Protein AF-A0A093YFB2-F1 (afdb_monomer_lite)

Structure (mmCIF, N/CA/C/O backbone):
data_AF-A0A093YFB2-F1
#
_entry.id   AF-A0A093YFB2-F1
#
loop_
_atom_site.group_PDB
_atom_site.id
_atom_site.type_symbol
_atom_site.label_atom_id
_atom_site.label_alt_id
_atom_site.label_comp_id
_atom_site.label_asym_id
_atom_site.label_entity_id
_atom_site.label_seq_id
_atom_site.pdbx_PDB_ins_code
_atom_site.Cartn_x
_atom_site.Cartn_y
_atom_site.Cartn_z
_atom_site.occupancy
_atom_site.B_iso_or_equiv
_atom_site.auth_seq_id
_atom_site.auth_comp_id
_atom_site.auth_asym_id
_atom_site.auth_atom_id
_atom_site.pdbx_PDB_model_num
ATOM 1 N N . MET A 1 1 ? 10.295 -3.772 15.910 1.00 78.94 1 MET A N 1
ATOM 2 C CA . MET A 1 1 ? 9.419 -2.637 15.525 1.00 78.94 1 MET A CA 1
ATOM 3 C C . MET A 1 1 ? 8.078 -2.580 16.262 1.00 78.94 1 MET A C 1
ATOM 5 O O . MET A 1 1 ? 7.617 -1.480 16.513 1.00 78.94 1 MET A O 1
ATOM 9 N N . ILE A 1 2 ? 7.457 -3.701 16.649 1.00 90.38 2 ILE A N 1
ATOM 10 C CA . ILE A 1 2 ? 6.128 -3.702 17.303 1.00 90.38 2 ILE A CA 1
ATOM 11 C C . ILE A 1 2 ? 6.111 -2.933 18.637 1.00 90.38 2 ILE A C 1
ATOM 13 O O . ILE A 1 2 ? 5.296 -2.033 18.813 1.00 90.38 2 ILE A O 1
ATOM 17 N N . LYS A 1 3 ? 7.040 -3.246 19.555 1.00 93.88 3 LYS A N 1
ATOM 18 C CA . LYS A 1 3 ? 7.130 -2.617 20.889 1.00 93.88 3 LYS A CA 1
ATOM 19 C C . LYS A 1 3 ? 7.170 -1.074 20.851 1.00 93.88 3 LYS A C 1
ATOM 21 O O . LYS A 1 3 ? 6.322 -0.467 21.498 1.00 93.88 3 LYS A O 1
ATOM 26 N N . PRO A 1 4 ? 8.077 -0.417 20.094 1.00 95.25 4 PRO A N 1
ATOM 27 C CA . PRO A 1 4 ? 8.129 1.047 20.069 1.00 95.25 4 PRO A CA 1
ATOM 28 C C . PRO A 1 4 ? 6.877 1.691 19.453 1.00 95.25 4 PRO A C 1
ATOM 30 O O . PRO A 1 4 ? 6.437 2.731 19.935 1.00 95.25 4 PRO A O 1
ATOM 33 N N . VAL A 1 5 ? 6.253 1.064 18.447 1.00 95.38 5 VAL A N 1
ATOM 34 C CA . VAL A 1 5 ? 4.991 1.563 17.867 1.00 95.38 5 VAL A CA 1
ATOM 35 C C . VAL A 1 5 ? 3.853 1.477 18.886 1.00 95.38 5 VAL A C 1
ATOM 37 O O . VAL A 1 5 ? 3.117 2.446 19.062 1.00 95.38 5 VAL A O 1
ATOM 40 N N . ALA A 1 6 ? 3.738 0.354 19.601 1.00 96.25 6 ALA A N 1
ATOM 41 C CA . ALA A 1 6 ? 2.739 0.185 20.653 1.00 96.25 6 ALA A CA 1
ATOM 42 C C . ALA A 1 6 ? 2.934 1.193 21.795 1.00 96.25 6 ALA A C 1
ATOM 44 O O . ALA A 1 6 ? 1.977 1.840 22.212 1.00 96.25 6 ALA A O 1
ATOM 45 N N . ALA A 1 7 ? 4.176 1.382 22.253 1.00 96.56 7 ALA A N 1
ATOM 46 C CA . ALA A 1 7 ? 4.503 2.361 23.286 1.00 96.56 7 ALA A CA 1
ATOM 47 C C . ALA A 1 7 ? 4.109 3.783 22.862 1.00 96.56 7 ALA A C 1
ATOM 49 O O . ALA A 1 7 ? 3.476 4.502 23.634 1.00 96.56 7 ALA A O 1
ATOM 50 N N . ARG A 1 8 ? 4.403 4.170 21.611 1.00 95.62 8 ARG A N 1
ATOM 51 C CA . ARG A 1 8 ? 4.025 5.488 21.092 1.00 95.62 8 ARG A CA 1
ATOM 52 C C . ARG A 1 8 ? 2.511 5.659 20.988 1.00 95.62 8 ARG A C 1
ATOM 54 O O . ARG A 1 8 ? 2.007 6.697 21.397 1.00 95.62 8 ARG A O 1
ATOM 61 N N . LEU A 1 9 ? 1.782 4.665 20.478 1.00 95.00 9 LEU A N 1
ATOM 62 C CA . LEU A 1 9 ? 0.317 4.723 20.398 1.00 95.00 9 LEU A CA 1
ATOM 63 C C . LEU A 1 9 ? -0.331 4.802 21.783 1.00 95.00 9 LEU A C 1
ATOM 65 O O . LEU A 1 9 ? -1.248 5.594 21.978 1.00 95.00 9 LEU A O 1
ATOM 69 N N . ARG A 1 10 ? 0.174 4.030 22.753 1.00 95.69 10 ARG A N 1
ATOM 70 C CA . ARG A 1 10 ? -0.280 4.091 24.146 1.00 95.69 10 ARG A CA 1
ATOM 71 C C . ARG A 1 10 ? -0.067 5.484 24.734 1.00 95.69 10 ARG A C 1
ATOM 73 O O . ARG A 1 10 ? -1.009 6.040 25.282 1.00 95.69 10 ARG A O 1
ATOM 80 N N . HIS A 1 11 ? 1.122 6.059 24.555 1.00 96.38 11 HIS A N 1
ATOM 81 C CA . HIS A 1 11 ? 1.422 7.419 25.007 1.00 96.38 11 HIS A CA 1
ATOM 82 C C . HIS A 1 11 ? 0.459 8.442 24.394 1.00 96.38 11 HIS A C 1
ATOM 84 O O . HIS A 1 11 ? -0.124 9.247 25.108 1.00 96.38 11 HIS A O 1
ATOM 90 N N . LEU A 1 12 ? 0.214 8.365 23.081 1.00 94.38 12 LEU A N 1
ATOM 91 C CA . LEU A 1 12 ? -0.712 9.270 22.397 1.00 94.38 12 LEU A CA 1
ATOM 92 C C . LEU A 1 12 ? -2.152 9.151 22.918 1.00 94.38 12 LEU A C 1
ATOM 94 O O . LEU A 1 12 ? -2.847 10.160 22.955 1.00 94.38 12 LEU A O 1
ATOM 98 N N . LEU A 1 13 ? -2.608 7.951 23.289 1.00 94.12 13 LEU A N 1
ATOM 99 C CA . LEU A 1 13 ? -3.936 7.736 23.879 1.00 94.12 13 LEU A CA 1
ATOM 100 C C . LEU A 1 13 ? -4.013 8.190 25.343 1.00 94.12 13 LEU A C 1
ATOM 102 O O . LEU A 1 13 ? -5.078 8.603 25.787 1.00 94.12 13 LEU A O 1
ATOM 106 N N . GLN A 1 14 ? -2.908 8.108 26.086 1.00 95.50 14 GLN A N 1
ATOM 107 C CA . GLN A 1 14 ? -2.817 8.594 27.466 1.00 95.50 14 GLN A CA 1
ATOM 108 C C . GLN A 1 14 ? -2.793 10.124 27.533 1.00 95.50 14 GLN A C 1
ATOM 110 O O . GLN A 1 14 ? -3.440 10.693 28.403 1.00 95.50 14 GLN A O 1
ATOM 115 N N . GLU A 1 15 ? -2.089 10.779 26.603 1.00 96.62 15 GLU A N 1
ATOM 116 C CA . GLU A 1 15 ? -2.084 12.242 26.464 1.00 96.62 15 GLU A CA 1
ATOM 117 C C . GLU A 1 15 ? -3.490 12.803 26.220 1.00 96.62 15 GLU A C 1
ATOM 119 O O . GLU A 1 15 ? -3.850 13.844 26.759 1.00 96.62 15 GLU A O 1
ATOM 124 N N . ASP A 1 16 ? -4.269 12.130 25.372 1.00 93.62 16 ASP A N 1
ATOM 125 C CA . ASP A 1 16 ? -5.613 12.557 25.004 1.00 93.62 16 ASP A CA 1
ATOM 126 C C . ASP A 1 16 ? -6.502 11.333 24.721 1.00 93.62 16 ASP A C 1
ATOM 128 O O . ASP A 1 16 ? -6.504 10.792 23.604 1.00 93.62 16 ASP A O 1
ATOM 132 N N . PRO A 1 17 ? -7.306 10.908 25.714 1.00 92.50 17 PRO A N 1
ATOM 133 C CA . PRO A 1 17 ? -8.208 9.769 25.577 1.00 92.50 17 PRO A CA 1
ATOM 134 C C . PRO A 1 17 ? -9.262 9.939 24.479 1.00 92.50 17 PRO A C 1
ATOM 136 O O . PRO A 1 17 ? -9.793 8.944 23.970 1.00 92.50 17 PRO A O 1
ATOM 139 N N . SER A 1 18 ? -9.566 11.176 24.062 1.00 92.06 18 SER A N 1
ATOM 140 C CA . SER A 1 18 ? -10.547 11.437 23.006 1.00 92.06 18 SER A CA 1
ATOM 141 C C . SER A 1 18 ? -10.101 10.883 21.646 1.00 92.06 18 SER A C 1
ATOM 143 O O . SER A 1 18 ? -10.949 10.546 20.814 1.00 92.06 18 SER A O 1
ATOM 145 N N . ARG A 1 19 ? -8.791 10.655 21.455 1.00 91.19 19 ARG A N 1
ATOM 146 C CA . ARG A 1 19 ? -8.202 10.049 20.247 1.00 91.19 19 ARG A CA 1
ATOM 147 C C . ARG A 1 19 ? -8.689 8.624 19.975 1.00 91.19 19 ARG A C 1
ATOM 149 O O . ARG A 1 19 ? -8.657 8.194 18.824 1.00 91.19 19 ARG A O 1
ATOM 156 N N . SER A 1 20 ? -9.222 7.918 20.974 1.00 89.25 20 SER A N 1
ATOM 157 C CA . SER A 1 20 ? -9.921 6.630 20.788 1.00 89.25 20 SER A CA 1
ATOM 158 C C . SER A 1 20 ? -11.153 6.740 19.869 1.00 89.25 20 SER A C 1
ATOM 160 O O . SER A 1 20 ? -11.540 5.799 19.171 1.00 89.25 20 SER A O 1
ATOM 162 N N . ARG A 1 21 ? -11.770 7.928 19.797 1.00 88.44 21 ARG A N 1
ATOM 163 C CA . ARG A 1 21 ? -12.911 8.203 18.908 1.00 88.44 21 ARG A CA 1
ATOM 164 C C . ARG A 1 21 ? -12.482 8.413 17.453 1.00 88.44 21 ARG A C 1
ATOM 166 O O . ARG A 1 21 ? -13.334 8.323 16.563 1.00 88.44 21 ARG A O 1
ATOM 173 N N . CYS A 1 22 ? -11.200 8.681 17.210 1.00 90.12 22 CYS A N 1
ATOM 174 C CA . CYS A 1 22 ? -10.633 8.885 15.883 1.00 90.12 22 CYS A CA 1
ATOM 175 C C . CYS A 1 22 ? -10.404 7.555 15.149 1.00 90.12 22 CYS A C 1
ATOM 177 O O . CYS A 1 22 ? -10.552 6.460 15.692 1.00 90.12 22 CYS A O 1
ATOM 179 N N . SER A 1 23 ? -10.077 7.650 13.860 1.00 94.12 23 SER A N 1
ATOM 180 C CA . SER A 1 23 ? -9.637 6.499 13.061 1.00 94.12 23 SER A CA 1
ATOM 181 C C . SER A 1 23 ? -8.111 6.469 13.017 1.00 94.12 23 SER A C 1
ATOM 183 O O . SER A 1 23 ? -7.490 7.507 12.801 1.00 94.12 23 SER A O 1
ATOM 185 N N . LEU A 1 24 ? -7.510 5.295 13.202 1.00 95.94 24 LEU A N 1
ATOM 186 C CA . LEU A 1 24 ? -6.067 5.106 13.076 1.00 95.94 24 LEU A CA 1
ATOM 187 C C . LEU A 1 24 ? -5.717 4.864 11.604 1.00 95.94 24 LEU A C 1
ATOM 189 O O . LEU A 1 24 ? -6.286 3.970 10.979 1.00 95.94 24 LEU A O 1
ATOM 193 N N . LEU A 1 25 ? -4.779 5.632 11.052 1.00 97.44 25 LEU A N 1
ATOM 194 C CA . LEU A 1 25 ? -4.233 5.416 9.711 1.00 97.44 25 LEU A CA 1
ATOM 195 C C . LEU A 1 25 ? -2.773 4.971 9.815 1.00 97.44 25 LEU A C 1
ATOM 197 O O . LEU A 1 25 ? -1.922 5.720 10.284 1.00 97.44 25 LEU A O 1
ATOM 201 N N . ILE A 1 26 ? -2.491 3.763 9.336 1.00 97.75 26 ILE A N 1
ATOM 202 C CA . ILE A 1 26 ? -1.141 3.219 9.200 1.00 97.75 26 ILE A CA 1
ATOM 203 C C . ILE A 1 26 ? -0.750 3.342 7.727 1.00 97.75 26 ILE A C 1
ATOM 205 O O . ILE A 1 26 ? -1.337 2.699 6.860 1.00 97.75 26 ILE A O 1
ATOM 209 N N . THR A 1 27 ? 0.219 4.194 7.423 1.00 98.25 27 THR A N 1
ATOM 210 C CA . THR A 1 27 ? 0.596 4.507 6.040 1.00 98.25 27 THR A CA 1
ATOM 211 C C . THR A 1 27 ? 2.101 4.463 5.846 1.00 98.25 27 THR A C 1
ATOM 213 O O . THR A 1 27 ? 2.867 4.509 6.808 1.00 98.25 27 THR A O 1
ATOM 216 N N . GLY A 1 28 ? 2.522 4.350 4.592 1.00 97.75 28 GLY A N 1
ATOM 217 C CA . GLY A 1 28 ? 3.924 4.399 4.219 1.00 97.75 28 GLY A CA 1
ATOM 218 C C . GLY A 1 28 ? 4.131 4.279 2.715 1.00 97.75 28 GLY A C 1
ATOM 219 O O . GLY A 1 28 ? 3.305 3.725 1.986 1.00 97.75 28 GLY A O 1
ATOM 220 N N . HIS A 1 29 ? 5.270 4.792 2.263 1.00 97.88 29 HIS A N 1
ATOM 221 C CA . HIS A 1 29 ? 5.759 4.661 0.893 1.00 97.88 29 HIS A CA 1
ATOM 222 C C . HIS A 1 29 ? 6.933 3.679 0.855 1.00 97.88 29 HIS A C 1
ATOM 224 O O . HIS A 1 29 ? 7.682 3.572 1.831 1.00 97.88 29 HIS A O 1
ATOM 230 N N . SER A 1 30 ? 7.082 2.947 -0.251 1.00 96.62 30 SER A N 1
ATOM 231 C CA . SER A 1 30 ? 8.209 2.037 -0.480 1.00 96.62 30 SER A CA 1
ATOM 232 C C . SER A 1 30 ? 8.379 1.031 0.672 1.00 96.62 30 SER A C 1
ATOM 234 O O . SER A 1 30 ? 7.404 0.402 1.099 1.00 96.62 30 SER A O 1
ATOM 236 N N . ALA A 1 31 ? 9.588 0.897 1.224 1.00 96.12 31 ALA A N 1
ATOM 237 C CA . ALA A 1 31 ? 9.875 0.070 2.396 1.00 96.12 31 ALA A CA 1
ATOM 238 C C . ALA A 1 31 ? 8.988 0.411 3.611 1.00 96.12 31 ALA A C 1
ATOM 240 O O . ALA A 1 31 ? 8.524 -0.489 4.310 1.00 96.12 31 ALA A O 1
ATOM 241 N N . GLY A 1 32 ? 8.681 1.692 3.842 1.00 97.12 32 GLY A N 1
ATOM 242 C CA . GLY A 1 32 ? 7.794 2.110 4.931 1.00 97.12 32 GLY A CA 1
ATOM 243 C C . GLY A 1 32 ? 6.370 1.579 4.765 1.00 97.12 32 GLY A C 1
ATOM 244 O O . GLY A 1 32 ? 5.730 1.208 5.745 1.00 97.12 32 GLY A O 1
ATOM 245 N N . GLY A 1 33 ? 5.885 1.472 3.526 1.00 97.62 33 GLY A N 1
ATOM 246 C CA . GLY A 1 33 ? 4.575 0.892 3.239 1.00 97.62 33 GLY A CA 1
ATOM 247 C C . GLY A 1 33 ? 4.537 -0.632 3.424 1.00 97.62 33 GLY A C 1
ATOM 248 O O . GLY A 1 33 ? 3.551 -1.165 3.931 1.00 97.62 33 GLY A O 1
ATOM 249 N N . ALA A 1 34 ? 5.639 -1.333 3.141 1.00 97.12 34 ALA A N 1
ATOM 250 C CA . ALA A 1 34 ? 5.790 -2.747 3.496 1.00 97.12 34 ALA A CA 1
ATOM 251 C C . ALA A 1 34 ? 5.695 -2.962 5.017 1.00 97.12 34 ALA A C 1
ATOM 253 O O . ALA A 1 34 ? 4.929 -3.803 5.490 1.00 97.12 34 ALA A O 1
ATOM 254 N N . ILE A 1 35 ? 6.407 -2.147 5.795 1.00 97.31 35 ILE A N 1
ATOM 255 C CA . ILE A 1 35 ? 6.329 -2.182 7.259 1.00 97.31 35 ILE A CA 1
ATOM 256 C C . ILE A 1 35 ? 4.924 -1.820 7.759 1.00 97.31 35 ILE A C 1
ATOM 258 O O . ILE A 1 35 ? 4.411 -2.488 8.655 1.00 97.31 35 ILE A O 1
ATOM 262 N N . ALA A 1 36 ? 4.277 -0.811 7.172 1.00 97.94 36 ALA A N 1
ATOM 263 C CA . ALA A 1 36 ? 2.905 -0.418 7.494 1.00 97.94 36 ALA A CA 1
ATOM 264 C C . ALA A 1 36 ? 1.918 -1.583 7.316 1.00 97.94 36 ALA A C 1
ATOM 266 O O . ALA A 1 36 ? 1.129 -1.866 8.217 1.00 97.94 36 ALA A O 1
ATOM 267 N N . ALA A 1 37 ? 2.003 -2.299 6.193 1.00 97.62 37 ALA A N 1
ATOM 268 C CA . ALA A 1 37 ? 1.160 -3.456 5.907 1.00 97.62 37 ALA A CA 1
ATOM 269 C C . ALA A 1 37 ? 1.407 -4.626 6.880 1.00 97.62 37 ALA A C 1
ATOM 271 O O . ALA A 1 37 ? 0.448 -5.262 7.330 1.00 97.62 37 ALA A O 1
ATOM 272 N N . LEU A 1 38 ? 2.667 -4.886 7.253 1.00 96.56 38 LEU A N 1
ATOM 273 C CA . LEU A 1 38 ? 3.010 -5.891 8.267 1.00 96.56 38 LEU A CA 1
ATOM 274 C C . LEU A 1 38 ? 2.494 -5.501 9.658 1.00 96.56 38 LEU A C 1
ATOM 276 O O . LEU A 1 38 ? 1.899 -6.334 10.336 1.00 96.56 38 LEU A O 1
ATOM 280 N N . LEU A 1 39 ? 2.666 -4.242 10.073 1.00 96.88 39 LEU A N 1
ATOM 281 C CA . LEU A 1 39 ? 2.163 -3.736 11.355 1.00 96.88 39 LEU A CA 1
ATOM 282 C C . LEU A 1 39 ? 0.639 -3.803 11.427 1.00 96.88 39 LEU A C 1
ATOM 284 O O . LEU A 1 39 ? 0.102 -4.257 12.433 1.00 96.88 39 LEU A O 1
ATOM 288 N N . TYR A 1 40 ? -0.049 -3.394 10.360 1.00 97.31 40 TYR A N 1
ATOM 289 C CA . TYR A 1 40 ? -1.501 -3.492 10.250 1.00 97.31 40 TYR A CA 1
ATOM 290 C C . TYR A 1 40 ? -1.978 -4.941 10.386 1.00 97.31 40 TYR A C 1
ATOM 292 O O . TYR A 1 40 ? -2.872 -5.236 11.178 1.00 97.31 40 TYR A O 1
ATOM 300 N N . SER A 1 41 ? -1.340 -5.856 9.655 1.00 95.94 41 SER A N 1
ATOM 301 C CA . SER A 1 41 ? -1.693 -7.277 9.685 1.00 95.94 41 SER A CA 1
ATOM 302 C C . SER A 1 41 ? -1.408 -7.903 11.051 1.00 95.94 41 SER A C 1
ATOM 304 O O . SER A 1 41 ? -2.223 -8.672 11.545 1.00 95.94 41 SER A O 1
ATOM 306 N N . HIS A 1 42 ? -0.295 -7.536 11.696 1.00 95.81 42 HIS A N 1
ATOM 307 C CA . HIS A 1 42 ? 0.041 -7.967 13.057 1.00 95.81 42 HIS A CA 1
ATOM 308 C C . HIS A 1 42 ? -0.980 -7.462 14.080 1.00 95.81 42 HIS A C 1
ATOM 310 O O . HIS A 1 42 ? -1.495 -8.244 14.875 1.00 95.81 42 HIS A O 1
ATOM 316 N N . MET A 1 43 ? -1.312 -6.169 14.029 1.00 95.75 43 MET A N 1
ATOM 317 C CA . MET A 1 43 ? -2.256 -5.512 14.938 1.00 95.75 43 MET A CA 1
ATOM 318 C C . MET A 1 43 ? -3.654 -6.139 14.892 1.00 95.75 43 MET A C 1
ATOM 320 O O . MET A 1 43 ? -4.325 -6.202 15.918 1.00 95.75 43 MET A O 1
ATOM 324 N N . LEU A 1 44 ? -4.087 -6.605 13.717 1.00 95.06 44 LEU A N 1
ATOM 325 C CA . LEU A 1 44 ? -5.422 -7.172 13.500 1.00 95.06 44 LEU A CA 1
ATOM 326 C C . LEU A 1 44 ? -5.448 -8.706 13.435 1.00 95.06 44 LEU A C 1
ATOM 328 O O . LEU A 1 44 ? -6.499 -9.292 13.177 1.00 95.06 44 LEU A O 1
ATOM 332 N N . SER A 1 45 ? -4.309 -9.370 13.633 1.00 92.94 45 SER A N 1
ATOM 333 C CA . SER A 1 45 ? -4.218 -10.827 13.548 1.00 92.94 45 SER A CA 1
ATOM 334 C C . SER A 1 45 ? -4.894 -11.498 14.740 1.00 92.94 45 SER A C 1
ATOM 336 O O . SER A 1 45 ? -4.678 -11.124 15.892 1.00 92.94 45 SER A O 1
ATOM 338 N N . SER A 1 46 ? -5.664 -12.554 14.475 1.00 87.88 46 SER A N 1
ATOM 339 C CA . SER A 1 46 ? -6.251 -13.402 15.519 1.00 87.88 46 SER A CA 1
ATOM 340 C C . SER A 1 46 ? -5.294 -14.493 16.020 1.00 87.88 46 SER A C 1
ATOM 342 O O . SER A 1 46 ? -5.583 -15.133 17.030 1.00 87.88 46 SER A O 1
ATOM 344 N N . SER A 1 47 ? -4.152 -14.704 15.354 1.00 89.19 47 SER A N 1
ATOM 345 C CA . SER A 1 47 ? -3.198 -15.770 15.690 1.00 89.19 47 SER A CA 1
ATOM 346 C C . SER A 1 47 ? -2.564 -15.567 17.067 1.00 89.19 47 SER A C 1
ATOM 348 O O . SER A 1 47 ? -2.236 -14.442 17.445 1.00 89.19 47 SER A O 1
ATOM 350 N N . ARG A 1 48 ? -2.327 -16.658 17.808 1.00 86.31 48 ARG A N 1
ATOM 351 C CA . ARG A 1 48 ? -1.631 -16.620 19.110 1.00 86.31 48 ARG A CA 1
ATOM 352 C C . ARG A 1 48 ? -0.218 -16.039 19.000 1.00 86.31 48 ARG A C 1
ATOM 354 O O . ARG A 1 48 ? 0.217 -15.333 19.896 1.00 86.31 48 ARG A O 1
ATOM 361 N N . GLY A 1 49 ? 0.463 -16.256 17.872 1.00 86.00 49 GLY A N 1
ATOM 362 C CA . GLY A 1 49 ? 1.798 -15.694 17.628 1.00 86.00 49 GLY A CA 1
ATOM 363 C C . GLY A 1 49 ? 1.829 -14.168 17.462 1.00 86.00 49 GLY A C 1
ATOM 364 O O . GLY A 1 49 ? 2.906 -13.584 17.454 1.00 86.00 49 GLY A O 1
ATOM 365 N N . ALA A 1 50 ? 0.667 -13.518 17.327 1.00 87.25 50 ALA A N 1
ATOM 366 C CA . ALA A 1 50 ? 0.543 -12.065 17.220 1.00 87.25 50 ALA A CA 1
ATOM 367 C C . ALA A 1 50 ? 0.110 -11.393 18.537 1.00 87.25 50 ALA A C 1
ATOM 369 O O . ALA A 1 50 ? -0.233 -10.206 18.543 1.00 87.25 50 ALA A O 1
ATOM 370 N N . ASP A 1 51 ? 0.090 -12.133 19.650 1.00 91.44 51 ASP A N 1
ATOM 371 C CA . ASP A 1 51 ? -0.246 -11.560 20.949 1.00 91.44 51 ASP A CA 1
ATOM 372 C C . ASP A 1 51 ? 0.802 -10.521 21.376 1.00 91.44 51 ASP A C 1
ATOM 374 O O . ASP A 1 51 ? 2.006 -10.784 21.409 1.00 91.44 51 ASP A O 1
ATOM 378 N N . SER A 1 52 ? 0.353 -9.281 21.566 1.00 94.56 52 SER A N 1
ATOM 379 C CA . SER A 1 52 ? 1.222 -8.131 21.814 1.00 94.56 52 SER A CA 1
ATOM 380 C C . SER A 1 52 ? 0.425 -6.899 22.229 1.00 94.56 52 SER A C 1
ATOM 382 O O . SER A 1 52 ? -0.733 -6.732 21.842 1.00 94.56 52 SER A O 1
ATOM 384 N N . ASP A 1 53 ? 1.100 -5.957 22.888 1.00 94.31 53 ASP A N 1
ATOM 385 C CA . ASP A 1 53 ? 0.563 -4.632 23.214 1.00 94.31 53 ASP A CA 1
ATOM 386 C C . ASP A 1 53 ? -0.089 -3.930 22.018 1.00 94.31 53 ASP A C 1
ATOM 388 O O . ASP A 1 53 ? -1.131 -3.297 22.159 1.00 94.31 53 ASP A O 1
ATOM 392 N N . LEU A 1 54 ? 0.503 -4.049 20.824 1.00 95.19 54 LEU A N 1
ATOM 393 C CA . LEU A 1 54 ? -0.036 -3.418 19.620 1.00 95.19 54 LEU A CA 1
ATOM 394 C C . LEU A 1 54 ? -1.414 -3.981 19.255 1.00 95.19 54 LEU A C 1
ATOM 396 O O . LEU A 1 54 ? -2.305 -3.220 18.887 1.00 95.19 54 LEU A O 1
ATOM 400 N N . ARG A 1 55 ? -1.594 -5.300 19.381 1.00 94.88 55 ARG A N 1
ATOM 401 C CA . ARG A 1 55 ? -2.877 -5.965 19.140 1.00 94.88 55 ARG A CA 1
ATOM 402 C C . ARG A 1 55 ? -3.914 -5.555 20.183 1.00 94.88 55 ARG A C 1
ATOM 404 O O . ARG A 1 55 ? -5.044 -5.254 19.815 1.00 94.88 55 ARG A O 1
ATOM 411 N N . ALA A 1 56 ? -3.532 -5.469 21.458 1.00 93.44 56 ALA A N 1
ATOM 412 C CA . ALA A 1 56 ? -4.426 -4.984 22.512 1.00 93.44 56 ALA A CA 1
ATOM 413 C C . ALA A 1 56 ? -4.910 -3.546 22.239 1.00 93.44 56 ALA A C 1
ATOM 415 O O . ALA A 1 56 ? -6.079 -3.223 22.450 1.00 93.44 56 ALA A O 1
ATOM 416 N N . LEU A 1 57 ? -4.038 -2.696 21.684 1.00 93.81 57 LEU A N 1
ATOM 417 C CA . LEU A 1 57 ? -4.380 -1.323 21.309 1.00 93.81 57 LEU A CA 1
ATOM 418 C C . LEU A 1 57 ? -5.383 -1.228 20.145 1.00 93.81 57 LEU A C 1
ATOM 420 O O . LEU A 1 57 ? -5.992 -0.175 19.960 1.00 93.81 57 LEU A O 1
ATOM 424 N N . ALA A 1 58 ? -5.599 -2.300 19.376 1.00 92.75 58 ALA A N 1
ATOM 425 C CA . ALA A 1 58 ? -6.542 -2.288 18.258 1.00 92.75 58 ALA A CA 1
ATOM 426 C C . ALA A 1 58 ? -7.982 -2.009 18.712 1.00 92.75 58 ALA A C 1
ATOM 428 O O . ALA A 1 58 ? -8.714 -1.300 18.024 1.00 92.75 58 ALA A O 1
ATOM 429 N N . GLY A 1 59 ? -8.361 -2.497 19.899 1.00 89.69 59 GLY A N 1
ATOM 430 C CA . GLY A 1 59 ? -9.706 -2.327 20.457 1.00 89.69 59 GLY A CA 1
ATOM 431 C C . GLY A 1 59 ? -10.067 -0.885 20.828 1.00 89.69 59 GLY A C 1
ATOM 432 O O . GLY A 1 59 ? -11.243 -0.578 20.995 1.00 89.69 59 GLY A O 1
ATOM 433 N N . PHE A 1 60 ? -9.086 0.017 20.920 1.00 92.06 60 PHE A N 1
ATOM 434 C CA . PHE A 1 60 ? -9.329 1.418 21.275 1.00 92.06 60 PHE A CA 1
ATOM 435 C C . PHE A 1 60 ? -9.789 2.270 20.094 1.00 92.06 60 PHE A C 1
ATOM 437 O O . PHE A 1 60 ? -10.297 3.366 20.308 1.00 92.06 60 PHE A O 1
ATOM 444 N N . PHE A 1 61 ? -9.614 1.799 18.858 1.00 92.19 61 PHE A N 1
ATOM 445 C CA . PHE A 1 61 ? -9.941 2.570 17.664 1.00 92.19 61 PHE A CA 1
ATOM 446 C C . PHE A 1 61 ? -11.178 2.003 16.977 1.00 92.19 61 PHE A C 1
ATOM 448 O O . PHE A 1 61 ? -11.231 0.829 16.623 1.00 92.19 61 PHE A O 1
ATOM 455 N N . LYS A 1 62 ? -12.154 2.868 16.674 1.00 88.94 62 LYS A N 1
ATOM 456 C CA . LYS A 1 62 ? -13.365 2.458 15.935 1.00 88.94 62 LYS A CA 1
ATOM 457 C C . LYS A 1 62 ? -13.070 1.961 14.521 1.00 88.94 62 LYS A C 1
ATOM 459 O O . LYS A 1 62 ? -13.859 1.212 13.952 1.00 88.94 62 LYS A O 1
ATOM 464 N N . ARG A 1 63 ? -11.999 2.470 13.908 1.00 94.06 63 ARG A N 1
ATOM 465 C CA . ARG A 1 63 ? -11.554 2.110 12.560 1.00 94.06 63 ARG A CA 1
ATOM 466 C C . ARG A 1 63 ? -10.042 2.192 12.486 1.00 94.06 63 ARG A C 1
ATOM 468 O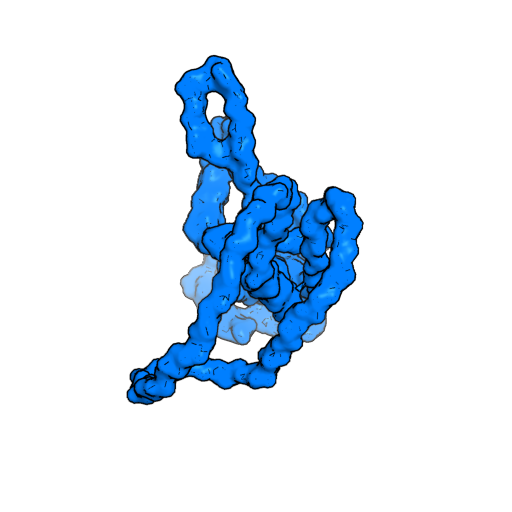 O . ARG A 1 63 ? -9.450 3.179 12.919 1.00 94.06 63 ARG A O 1
ATOM 475 N N . ILE A 1 64 ? -9.450 1.179 11.872 1.00 96.75 64 ILE A N 1
ATOM 476 C CA . ILE A 1 64 ? -8.017 1.108 11.588 1.00 96.75 64 ILE A CA 1
ATOM 477 C C . ILE A 1 64 ? -7.855 0.915 10.083 1.00 96.75 64 ILE A C 1
ATOM 479 O O . ILE A 1 64 ? -8.347 -0.068 9.524 1.00 96.75 64 ILE A O 1
ATOM 483 N N . HIS A 1 65 ? -7.210 1.864 9.418 1.00 97.75 65 HIS A N 1
ATOM 484 C CA . HIS A 1 65 ? -6.962 1.857 7.984 1.00 97.75 65 HIS A CA 1
ATOM 485 C C . HIS A 1 65 ? -5.478 1.621 7.711 1.00 97.75 65 HIS A C 1
ATOM 487 O O . HIS A 1 65 ? -4.627 2.119 8.446 1.00 97.75 65 HIS A O 1
ATOM 493 N N . CYS A 1 66 ? -5.172 0.918 6.625 1.00 98.38 66 CYS A N 1
ATOM 494 C CA . CYS A 1 66 ? -3.835 0.858 6.065 1.00 98.38 66 CYS A CA 1
ATOM 495 C C . CYS A 1 66 ? -3.858 1.252 4.592 1.00 98.38 66 CYS A C 1
ATOM 497 O O . CYS A 1 66 ? -4.605 0.677 3.800 1.00 98.38 66 CYS A O 1
ATOM 499 N N . ILE A 1 67 ? -3.074 2.268 4.243 1.00 98.31 67 ILE A N 1
ATOM 500 C CA . ILE A 1 67 ? -2.960 2.772 2.874 1.00 98.31 67 ILE A CA 1
ATOM 501 C C . ILE A 1 67 ? -1.478 2.875 2.558 1.00 98.31 67 ILE A C 1
ATOM 503 O O . ILE A 1 67 ? -0.755 3.569 3.264 1.00 98.31 67 ILE A O 1
ATOM 507 N N . THR A 1 68 ? -1.016 2.176 1.531 1.00 98.38 68 THR A N 1
ATOM 508 C CA . THR A 1 68 ? 0.409 2.127 1.183 1.00 98.38 68 THR A CA 1
ATOM 509 C C . THR A 1 68 ? 0.646 2.549 -0.260 1.00 98.38 68 THR A C 1
ATOM 511 O O . THR A 1 68 ? -0.263 2.481 -1.087 1.00 98.38 68 THR A O 1
ATOM 514 N N . PHE A 1 69 ? 1.866 2.996 -0.564 1.00 98.31 69 PHE A N 1
ATOM 515 C CA . PHE A 1 69 ? 2.246 3.500 -1.888 1.00 98.31 69 PHE A CA 1
ATOM 516 C C . PHE A 1 69 ? 3.537 2.832 -2.360 1.00 98.31 69 PHE A C 1
ATOM 518 O O . PHE A 1 69 ? 4.540 2.867 -1.643 1.00 98.31 69 PHE A O 1
ATOM 525 N N . GLY A 1 70 ? 3.522 2.209 -3.541 1.00 97.12 70 GLY A N 1
ATOM 526 C CA . GLY A 1 70 ? 4.713 1.616 -4.165 1.00 97.12 70 GLY A CA 1
ATOM 527 C C . GLY A 1 70 ? 5.447 0.616 -3.278 1.00 97.12 70 GLY A C 1
ATOM 528 O O . GLY A 1 70 ? 6.670 0.559 -3.279 1.00 97.12 70 GLY A O 1
ATOM 529 N N . SER A 1 71 ? 4.726 -0.115 -2.428 1.00 96.81 71 SER A N 1
ATOM 530 C CA . SER A 1 71 ? 5.348 -1.013 -1.452 1.00 96.81 71 SER A CA 1
ATOM 531 C C . SER A 1 71 ? 5.768 -2.330 -2.097 1.00 96.81 71 SER A C 1
ATOM 533 O O . SER A 1 71 ? 5.008 -2.841 -2.927 1.00 96.81 71 SER A O 1
ATOM 535 N N . PRO A 1 72 ? 6.921 -2.904 -1.708 1.00 96.25 72 PRO A N 1
ATOM 536 C CA . PRO A 1 72 ? 7.337 -4.210 -2.196 1.00 96.25 72 PRO A CA 1
ATOM 537 C C . PRO A 1 72 ? 6.440 -5.330 -1.648 1.00 96.25 72 PRO A C 1
ATOM 539 O O . PRO A 1 72 ? 5.746 -5.134 -0.642 1.00 96.25 72 PRO A O 1
ATOM 542 N N . PRO A 1 73 ? 6.434 -6.506 -2.296 1.00 95.25 73 PRO A N 1
ATOM 543 C CA . PRO A 1 73 ? 5.708 -7.664 -1.797 1.00 95.25 73 PRO A CA 1
ATOM 544 C C . PRO A 1 73 ? 6.372 -8.214 -0.521 1.00 95.25 73 PRO A C 1
ATOM 546 O O . PRO A 1 73 ? 7.596 -8.207 -0.395 1.00 95.25 73 PRO A O 1
ATOM 549 N N . ILE A 1 74 ? 5.568 -8.677 0.441 1.00 95.06 74 ILE A N 1
ATOM 550 C CA . ILE A 1 74 ? 6.014 -8.963 1.825 1.00 95.06 74 ILE A CA 1
ATOM 551 C C . ILE A 1 74 ? 5.575 -10.322 2.376 1.00 95.06 74 ILE A C 1
ATOM 553 O O . ILE A 1 74 ? 6.017 -10.713 3.454 1.00 95.06 74 ILE A O 1
ATOM 557 N N . SER A 1 75 ? 4.698 -11.045 1.684 1.00 94.00 75 SER A N 1
ATOM 558 C CA . SER A 1 75 ? 4.076 -12.261 2.216 1.00 94.00 75 SER A CA 1
ATOM 559 C C . SER A 1 75 ? 3.900 -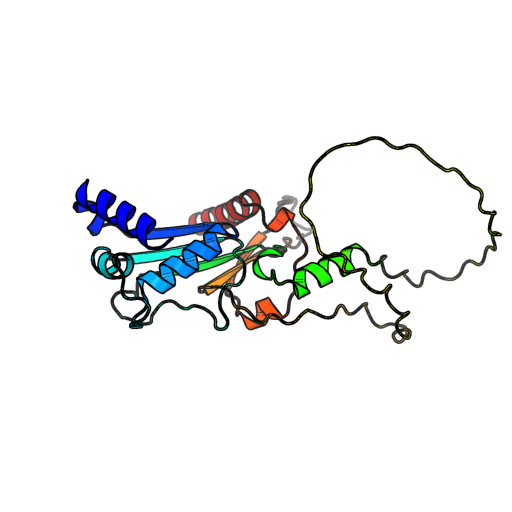13.324 1.141 1.00 94.00 75 SER A C 1
ATOM 561 O O . SER A 1 75 ? 3.686 -13.002 -0.018 1.00 94.00 75 SER A O 1
ATOM 563 N N . LEU A 1 76 ? 3.950 -14.606 1.503 1.00 91.94 76 LEU A N 1
ATOM 564 C CA . LEU A 1 76 ? 3.721 -15.698 0.543 1.00 91.94 76 LEU A CA 1
ATOM 565 C C . LEU A 1 76 ? 2.306 -15.649 -0.056 1.00 91.94 76 LEU A C 1
ATOM 567 O O . LEU A 1 76 ? 2.127 -15.809 -1.262 1.00 91.94 76 LEU A O 1
ATOM 571 N N . LEU A 1 77 ? 1.312 -15.367 0.789 1.00 90.94 77 LEU A N 1
ATOM 572 C CA . LEU A 1 77 ? -0.086 -15.179 0.403 1.00 90.94 77 LEU A CA 1
ATOM 573 C C . LEU A 1 77 ? -0.480 -13.700 0.521 1.00 90.94 77 LEU A C 1
ATOM 575 O O . LEU A 1 77 ? 0.037 -13.025 1.417 1.00 90.94 77 LEU A O 1
ATOM 579 N N . PRO A 1 78 ? -1.404 -13.183 -0.308 1.00 90.25 78 PRO A N 1
ATOM 580 C CA . PRO A 1 78 ? -1.850 -11.795 -0.215 1.00 90.25 78 PRO A CA 1
ATOM 581 C C . PRO A 1 78 ? -2.414 -11.478 1.175 1.00 90.25 78 PRO A C 1
ATOM 583 O O . PRO A 1 78 ? -3.391 -12.094 1.606 1.00 90.25 78 PRO A O 1
ATOM 586 N N . LEU A 1 79 ? -1.825 -10.507 1.882 1.00 93.50 79 LEU A N 1
ATOM 587 C CA . LEU A 1 79 ? -2.367 -10.063 3.170 1.00 93.50 79 LEU A CA 1
ATOM 588 C C . LEU A 1 79 ? -3.688 -9.340 2.922 1.00 93.50 79 LEU A C 1
ATOM 590 O O . LEU A 1 79 ? -3.739 -8.369 2.171 1.00 93.50 79 LEU A O 1
ATOM 594 N N . GLN A 1 80 ? -4.754 -9.802 3.565 1.00 93.06 80 GLN A N 1
ATOM 595 C CA . GLN A 1 80 ? -6.088 -9.232 3.419 1.00 93.06 80 GLN A CA 1
ATOM 596 C C . GLN A 1 80 ? -6.569 -8.637 4.736 1.00 93.06 80 GLN A C 1
ATOM 598 O O . GLN A 1 80 ? -6.159 -9.044 5.823 1.00 93.06 80 GLN A O 1
ATOM 603 N N . LYS A 1 81 ? -7.483 -7.670 4.634 1.00 94.12 81 LYS A N 1
ATOM 604 C CA . LYS A 1 81 ? -8.204 -7.169 5.802 1.00 94.12 81 LYS A CA 1
ATOM 605 C C . LYS A 1 81 ? -9.048 -8.312 6.386 1.00 94.12 81 LYS A C 1
ATOM 607 O O . LYS A 1 81 ? -9.783 -8.934 5.612 1.00 94.12 81 LYS A O 1
ATOM 612 N N . PRO A 1 82 ? -9.033 -8.544 7.711 1.00 92.31 82 PRO A N 1
ATOM 613 C CA . PRO A 1 82 ? -9.936 -9.507 8.326 1.00 92.31 82 PRO A CA 1
ATOM 614 C C . PRO A 1 82 ? -11.403 -9.204 7.993 1.00 92.31 82 PRO A C 1
ATOM 616 O O . PRO A 1 82 ? -11.822 -8.041 7.890 1.00 92.31 82 PRO A O 1
ATOM 619 N N . GLN A 1 83 ? -12.189 -10.263 7.808 1.00 89.56 83 GLN A N 1
ATOM 620 C CA . GLN A 1 83 ? -13.613 -10.182 7.471 1.00 89.56 83 GLN A CA 1
ATOM 621 C C . GLN A 1 83 ? -14.481 -10.181 8.733 1.00 89.56 83 GLN A C 1
ATOM 623 O O . GLN A 1 83 ? -15.456 -10.919 8.823 1.00 89.56 83 GLN A O 1
ATOM 628 N N . THR A 1 84 ? -14.109 -9.372 9.726 1.00 89.94 84 THR A N 1
ATOM 629 C CA . THR A 1 84 ? -14.908 -9.208 10.944 1.00 89.94 84 THR A CA 1
ATOM 630 C C . THR A 1 84 ? -15.843 -7.994 10.819 1.00 89.94 84 THR A C 1
ATOM 632 O O . THR A 1 84 ? -15.490 -7.018 10.135 1.00 89.94 84 THR A O 1
ATOM 635 N N . PRO A 1 85 ? -17.041 -8.019 11.435 1.00 89.12 85 PRO A N 1
ATOM 636 C CA . PRO A 1 85 ? -18.009 -6.923 11.345 1.00 89.12 85 PRO A CA 1
ATOM 637 C C . PRO A 1 85 ? -17.461 -5.569 11.820 1.00 89.12 85 PRO A C 1
ATOM 639 O O . PRO A 1 85 ? -17.761 -4.534 11.218 1.00 89.12 85 PRO A O 1
ATOM 642 N N . GLU A 1 86 ? -16.607 -5.569 12.844 1.00 87.69 86 GLU A N 1
ATOM 643 C CA . GLU A 1 86 ? -16.019 -4.368 13.454 1.00 87.69 86 GLU A CA 1
ATOM 644 C C . GLU A 1 86 ? -15.122 -3.625 12.454 1.00 87.69 86 GLU A C 1
ATOM 646 O O . GLU A 1 86 ? -15.095 -2.396 12.397 1.00 87.69 86 GLU A O 1
ATOM 651 N N . LEU A 1 87 ? -14.444 -4.379 11.585 1.00 90.38 87 LEU A N 1
ATOM 652 C CA . LEU A 1 87 ? -13.522 -3.870 10.574 1.00 90.38 87 LEU A CA 1
ATOM 653 C C . LEU A 1 87 ? -14.195 -3.666 9.210 1.00 90.38 87 LEU A C 1
ATOM 655 O O . LEU A 1 87 ? -13.510 -3.488 8.197 1.00 90.38 87 LEU A O 1
ATOM 659 N N . ARG A 1 88 ? -15.531 -3.678 9.126 1.00 91.81 88 ARG A N 1
ATOM 660 C CA . ARG A 1 88 ? -16.251 -3.484 7.853 1.00 91.81 88 ARG A CA 1
ATOM 661 C C . ARG A 1 88 ? -15.950 -2.129 7.210 1.00 91.81 88 ARG A C 1
ATOM 663 O O . ARG A 1 88 ? -15.837 -2.045 5.992 1.00 91.81 88 ARG A O 1
ATOM 670 N N . LYS A 1 89 ? -15.809 -1.081 8.028 1.00 93.69 89 LYS A N 1
ATOM 671 C CA . LYS A 1 89 ? -15.511 0.293 7.580 1.00 93.69 89 LYS A CA 1
ATOM 672 C C . LYS A 1 89 ? -14.009 0.588 7.490 1.00 93.69 89 LYS A C 1
ATOM 674 O O . LYS A 1 89 ? -13.629 1.672 7.058 1.00 93.69 89 LYS A O 1
ATOM 679 N N . SER A 1 90 ? -13.163 -0.353 7.902 1.00 96.00 90 SER A N 1
ATOM 680 C CA . SER A 1 90 ? -11.712 -0.262 7.766 1.00 96.00 90 SER A CA 1
ATOM 681 C C . SER A 1 90 ? -11.275 -0.534 6.329 1.00 96.00 90 SER A C 1
ATOM 683 O O . SER A 1 90 ? -11.875 -1.342 5.619 1.00 96.00 90 SER A O 1
ATOM 685 N N . LEU A 1 91 ? -10.196 0.123 5.909 1.00 97.12 91 LEU A N 1
ATOM 686 C CA . LEU A 1 91 ? -9.637 -0.006 4.563 1.00 97.12 91 LEU A CA 1
ATOM 687 C C . LEU A 1 91 ? -8.237 -0.602 4.638 1.00 97.12 91 LEU A C 1
ATOM 689 O O . LEU A 1 91 ? -7.471 -0.237 5.523 1.00 97.12 91 LEU A O 1
ATOM 693 N N . PHE A 1 92 ? -7.907 -1.475 3.690 1.00 97.88 92 PHE A N 1
ATOM 694 C CA . PHE A 1 92 ? -6.543 -1.938 3.462 1.00 97.88 92 PHE A CA 1
ATOM 695 C C . PHE A 1 92 ? -6.259 -1.874 1.963 1.00 97.88 92 PHE A C 1
ATOM 697 O O . PHE A 1 92 ? -6.730 -2.727 1.209 1.00 97.88 92 PHE A O 1
ATOM 704 N N . LEU A 1 93 ? -5.576 -0.814 1.536 1.00 98.00 93 LEU A N 1
ATOM 705 C CA . LEU A 1 93 ? -5.345 -0.472 0.134 1.00 98.00 93 LEU A CA 1
ATOM 706 C C . LEU A 1 93 ? -3.846 -0.322 -0.133 1.00 98.00 93 LEU A C 1
ATOM 708 O O . LEU A 1 93 ? -3.123 0.238 0.690 1.00 98.00 93 LEU A O 1
ATOM 712 N N . SER A 1 94 ? -3.403 -0.755 -1.309 1.00 98.00 94 SER A N 1
ATOM 713 C CA . SER A 1 94 ? -2.052 -0.509 -1.804 1.00 98.00 94 SER A CA 1
ATOM 714 C C . SER A 1 94 ? -2.122 0.130 -3.180 1.00 98.00 94 SER A C 1
ATOM 716 O O . SER A 1 94 ? -2.633 -0.464 -4.127 1.00 98.00 94 SER A O 1
ATOM 718 N N . PHE A 1 95 ? -1.646 1.366 -3.275 1.00 98.19 95 PHE A N 1
ATOM 719 C CA . PHE A 1 95 ? -1.560 2.103 -4.524 1.00 98.19 95 PHE A CA 1
ATOM 720 C C . PHE A 1 95 ? -0.238 1.798 -5.217 1.00 98.19 95 PHE A C 1
ATOM 722 O O . PHE A 1 95 ? 0.833 1.880 -4.612 1.00 98.19 95 PHE A O 1
ATOM 729 N N . ILE A 1 96 ? -0.328 1.495 -6.506 1.00 97.88 96 ILE A N 1
ATOM 730 C CA . ILE A 1 96 ? 0.800 1.143 -7.362 1.00 97.88 96 ILE A CA 1
ATOM 731 C C . ILE A 1 96 ? 0.724 2.028 -8.596 1.00 97.88 96 ILE A C 1
ATOM 733 O O . ILE A 1 96 ? -0.284 2.031 -9.296 1.00 97.88 96 ILE A O 1
ATOM 737 N N . ASN A 1 97 ? 1.771 2.786 -8.884 1.00 97.12 97 ASN A N 1
ATOM 738 C CA . ASN A 1 97 ? 1.877 3.470 -10.162 1.00 97.12 97 ASN A CA 1
ATOM 739 C C . ASN A 1 97 ? 2.187 2.448 -11.251 1.00 97.12 97 ASN A C 1
ATOM 741 O O . ASN A 1 97 ? 3.102 1.642 -11.112 1.00 97.12 97 ASN A O 1
ATOM 745 N N . GLU A 1 98 ? 1.466 2.510 -12.368 1.00 95.06 98 GLU A N 1
ATOM 746 C CA . GLU A 1 98 ? 1.934 1.834 -13.572 1.00 95.06 98 GLU A CA 1
ATOM 747 C C . GLU A 1 98 ? 3.330 2.351 -13.922 1.00 95.06 98 GLU A C 1
ATOM 749 O O . GLU A 1 98 ? 3.542 3.570 -13.937 1.00 95.06 98 GLU A O 1
ATOM 754 N N . GLY A 1 99 ? 4.249 1.405 -14.130 1.00 92.88 99 GLY A N 1
ATOM 755 C CA . GLY A 1 99 ? 5.671 1.656 -14.335 1.00 92.88 99 GLY A CA 1
ATOM 756 C C . GLY A 1 99 ? 6.534 1.460 -13.085 1.00 92.88 99 GLY A C 1
ATOM 757 O O . GLY A 1 99 ? 7.733 1.260 -13.244 1.0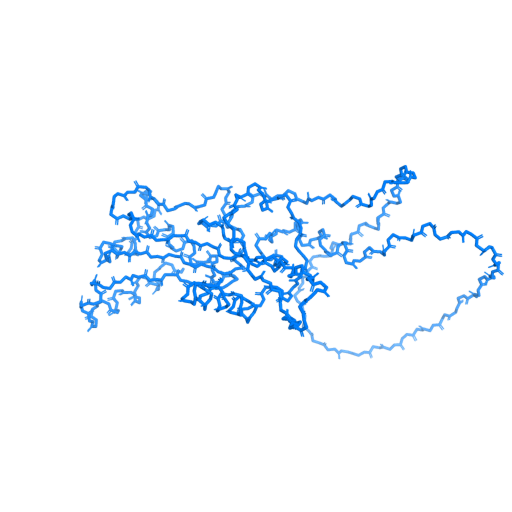0 92.88 99 GLY A O 1
ATOM 758 N N . ASP A 1 100 ? 5.969 1.429 -11.869 1.00 95.69 100 ASP A N 1
ATOM 759 C CA . ASP A 1 100 ? 6.741 1.309 -10.620 1.00 95.69 100 ASP A CA 1
ATOM 760 C C . ASP A 1 100 ? 7.311 -0.114 -10.412 1.00 95.69 100 ASP A C 1
ATOM 762 O O . ASP A 1 100 ? 6.547 -1.052 -10.159 1.00 95.69 100 ASP A O 1
ATOM 766 N N . PRO A 1 101 ? 8.644 -0.311 -10.461 1.00 94.25 101 PRO A N 1
ATOM 767 C CA . PRO A 1 101 ? 9.254 -1.628 -10.292 1.00 94.25 101 PRO A CA 1
ATOM 768 C C . PRO A 1 101 ? 9.187 -2.160 -8.855 1.00 94.25 101 PRO A C 1
ATOM 770 O O . PRO A 1 101 ? 9.286 -3.372 -8.652 1.00 94.25 101 PRO A O 1
ATOM 773 N N . VAL A 1 102 ? 9.046 -1.295 -7.843 1.00 95.25 102 VAL A N 1
ATOM 774 C CA . VAL A 1 102 ? 9.205 -1.688 -6.433 1.00 95.25 102 VAL A CA 1
ATOM 775 C C . VAL A 1 102 ? 8.102 -2.637 -5.995 1.00 95.25 102 VAL A C 1
ATOM 777 O O . VAL A 1 102 ? 8.373 -3.599 -5.281 1.00 95.25 102 VAL A O 1
ATOM 780 N N . SER A 1 103 ? 6.884 -2.464 -6.505 1.00 93.31 103 SER A N 1
ATOM 781 C CA . SER A 1 103 ? 5.772 -3.371 -6.209 1.00 93.31 103 SER A CA 1
ATOM 782 C C . SER A 1 103 ? 5.969 -4.795 -6.731 1.00 93.31 103 SER A C 1
ATOM 784 O O . SER A 1 103 ? 5.252 -5.691 -6.296 1.00 93.31 103 SER A O 1
ATOM 786 N N . ARG A 1 104 ? 6.961 -5.025 -7.599 1.00 92.19 104 ARG A N 1
ATOM 787 C CA . ARG A 1 104 ? 7.383 -6.344 -8.098 1.00 92.19 104 ARG A CA 1
ATOM 788 C C . ARG A 1 104 ? 8.743 -6.792 -7.562 1.00 92.19 104 ARG A C 1
ATOM 790 O O . ARG A 1 104 ? 9.209 -7.866 -7.941 1.00 92.19 104 ARG A O 1
ATOM 797 N N . ALA A 1 105 ? 9.385 -5.995 -6.710 1.00 87.25 105 ALA A N 1
ATOM 798 C CA . ALA A 1 105 ? 10.771 -6.201 -6.321 1.00 87.25 105 ALA A CA 1
ATOM 799 C C . ALA A 1 105 ? 10.994 -7.581 -5.682 1.00 87.25 105 ALA A C 1
ATOM 801 O O . ALA A 1 105 ? 10.564 -7.871 -4.568 1.00 87.25 105 ALA A O 1
ATOM 802 N N . SER A 1 106 ? 11.724 -8.418 -6.411 1.00 86.19 106 SER A N 1
ATOM 803 C CA . SER A 1 106 ? 12.352 -9.653 -5.957 1.00 86.19 106 SER A CA 1
ATOM 804 C C . SER A 1 106 ? 13.764 -9.700 -6.540 1.00 86.19 106 SER A C 1
ATOM 806 O O . SER A 1 106 ? 14.051 -9.013 -7.523 1.00 86.19 106 SER A O 1
ATOM 808 N N . ILE A 1 107 ? 14.657 -10.510 -5.969 1.00 83.00 107 ILE A N 1
ATOM 809 C CA . ILE A 1 107 ? 16.036 -10.633 -6.477 1.00 83.00 107 ILE A CA 1
ATOM 810 C C . ILE A 1 107 ? 16.026 -11.003 -7.970 1.00 83.00 107 ILE A C 1
ATOM 812 O O . ILE A 1 107 ? 16.650 -10.321 -8.780 1.00 83.00 107 ILE A O 1
ATOM 816 N N . ALA A 1 108 ? 15.239 -12.016 -8.345 1.00 83.31 108 ALA A N 1
ATOM 817 C CA . ALA A 1 108 ? 15.094 -12.448 -9.734 1.00 83.31 108 ALA A CA 1
ATOM 818 C C . ALA A 1 108 ? 14.486 -11.356 -10.634 1.00 83.31 108 ALA A C 1
ATOM 820 O O . ALA A 1 108 ? 14.858 -11.228 -11.800 1.00 83.31 108 ALA A O 1
ATOM 821 N N . TYR A 1 109 ? 13.566 -10.551 -10.097 1.00 88.00 109 TYR A N 1
ATOM 822 C CA . TYR A 1 109 ? 12.959 -9.439 -10.819 1.00 88.00 109 TYR A CA 1
ATOM 823 C C . TYR A 1 109 ? 13.963 -8.326 -11.121 1.00 88.00 109 TYR A C 1
ATOM 825 O O . TYR A 1 109 ? 14.085 -7.904 -12.267 1.00 88.00 109 TYR A O 1
ATOM 833 N N . VAL A 1 110 ? 14.725 -7.893 -10.114 1.00 86.62 110 VAL A N 1
ATOM 834 C CA . VAL A 1 110 ? 15.742 -6.844 -10.266 1.00 86.62 110 VAL A CA 1
ATOM 835 C C . VAL A 1 110 ? 16.853 -7.299 -11.212 1.00 86.62 110 VAL A C 1
ATOM 837 O O . VAL A 1 110 ? 17.246 -6.542 -12.095 1.00 86.62 110 VAL A O 1
ATOM 840 N N . GLN A 1 111 ? 17.308 -8.552 -11.096 1.00 85.62 111 GLN A N 1
ATOM 841 C CA . GLN A 1 111 ? 18.280 -9.138 -12.026 1.00 85.62 111 GLN A CA 1
ATOM 842 C C . GLN A 1 111 ? 17.757 -9.154 -13.467 1.00 85.62 111 GLN A C 1
ATOM 844 O O . GLN A 1 111 ? 18.473 -8.785 -14.395 1.00 85.62 111 GLN A O 1
ATOM 849 N N . SER A 1 112 ? 16.498 -9.546 -13.663 1.00 86.19 112 SER A N 1
ATOM 850 C CA . SER A 1 112 ? 15.859 -9.543 -14.980 1.00 86.19 112 SER A CA 1
ATOM 851 C C . SER A 1 112 ? 15.730 -8.132 -15.554 1.00 86.19 112 SER A C 1
ATOM 853 O O . SER A 1 112 ? 16.032 -7.919 -16.723 1.00 86.19 112 SER A O 1
ATOM 855 N N . LEU A 1 113 ? 15.360 -7.148 -14.731 1.00 86.69 113 LEU A N 1
ATOM 856 C CA . LEU A 1 113 ? 15.256 -5.755 -15.155 1.00 86.69 113 LEU A CA 1
ATOM 857 C C . LEU A 1 113 ? 16.626 -5.168 -15.532 1.00 86.69 113 LEU A C 1
ATOM 859 O O . LEU A 1 113 ? 16.739 -4.479 -16.542 1.00 86.69 113 LEU A O 1
ATOM 863 N N . LEU A 1 114 ? 17.680 -5.488 -14.777 1.00 87.31 114 LEU A N 1
ATOM 864 C CA . LEU A 1 114 ? 19.046 -5.095 -15.121 1.00 87.31 114 LEU A CA 1
ATOM 865 C C . LEU A 1 114 ? 19.489 -5.727 -16.446 1.00 87.31 114 LEU A C 1
ATOM 867 O O . LEU A 1 114 ? 19.993 -5.027 -17.318 1.00 87.31 114 LEU A O 1
ATOM 871 N N . ASN A 1 115 ? 19.246 -7.028 -16.631 1.00 86.38 115 ASN A N 1
ATOM 872 C CA . ASN A 1 115 ? 19.536 -7.706 -17.894 1.00 86.38 115 ASN A CA 1
ATOM 873 C C . ASN A 1 115 ? 18.781 -7.065 -19.064 1.00 86.38 115 ASN A C 1
ATOM 875 O O . ASN A 1 115 ? 19.356 -6.917 -20.139 1.00 86.38 115 ASN A O 1
ATOM 879 N N . LEU A 1 116 ? 17.525 -6.653 -18.860 1.00 85.88 116 LEU A N 1
ATOM 880 C CA . LEU A 1 116 ? 16.737 -5.954 -19.873 1.00 85.88 116 LEU A CA 1
ATOM 881 C C . LEU A 1 116 ? 17.379 -4.613 -20.250 1.00 85.88 116 LEU A C 1
ATOM 883 O O . LEU A 1 116 ? 17.536 -4.338 -21.434 1.00 85.88 116 LEU A O 1
ATOM 887 N N . TYR A 1 117 ? 17.814 -3.818 -19.268 1.00 85.88 117 TYR A N 1
ATOM 888 C CA . TYR A 1 117 ? 18.491 -2.539 -19.513 1.00 85.88 117 TYR A CA 1
ATOM 889 C C . TYR A 1 117 ? 19.856 -2.676 -20.191 1.00 85.88 117 TYR A C 1
ATOM 891 O O . TYR A 1 117 ? 20.264 -1.787 -20.934 1.00 85.88 117 TYR A O 1
ATOM 899 N N . LEU A 1 118 ? 20.559 -3.780 -19.940 1.00 87.25 118 LEU A N 1
ATOM 900 C CA . LEU A 1 118 ? 21.847 -4.080 -20.565 1.00 87.25 118 LEU A CA 1
ATOM 901 C C . LEU A 1 118 ? 21.702 -4.736 -21.948 1.00 87.25 118 LEU A C 1
ATOM 903 O O . LEU A 1 118 ? 22.686 -4.831 -22.681 1.00 87.25 118 LEU A O 1
ATOM 907 N N . THR A 1 119 ? 20.506 -5.214 -22.310 1.00 83.69 119 THR A N 1
ATOM 908 C CA . THR A 1 119 ? 20.271 -5.872 -23.599 1.00 83.69 119 THR A CA 1
ATOM 909 C C . THR A 1 119 ? 20.176 -4.809 -24.695 1.00 83.69 119 THR A C 1
ATOM 911 O O . THR A 1 119 ? 19.340 -3.909 -24.591 1.00 83.69 119 THR A O 1
ATOM 914 N N . PRO A 1 120 ? 20.996 -4.884 -25.761 1.00 80.12 120 PRO A N 1
ATOM 915 C CA . PRO A 1 120 ? 20.892 -3.940 -26.863 1.00 80.12 120 PRO A CA 1
ATOM 916 C C . PRO A 1 120 ? 19.501 -4.042 -27.511 1.00 80.12 120 PRO A C 1
ATOM 918 O O . PRO A 1 120 ? 18.936 -5.141 -27.563 1.00 80.12 120 PRO A O 1
ATOM 921 N N . PRO A 1 121 ? 18.945 -2.934 -28.036 1.00 76.38 121 PRO A N 1
ATOM 922 C CA . PRO A 1 121 ? 17.690 -2.977 -28.771 1.00 76.38 121 PRO A CA 1
ATOM 923 C C . PRO A 1 121 ? 17.774 -4.040 -29.872 1.00 76.38 121 PRO A C 1
ATOM 925 O O . PRO A 1 121 ? 18.823 -4.147 -30.519 1.00 76.38 121 PRO A O 1
ATOM 928 N N . PRO A 1 122 ? 16.714 -4.837 -30.098 1.00 71.81 122 PRO A N 1
ATOM 929 C CA . PRO A 1 122 ? 16.709 -5.779 -31.204 1.00 71.81 122 PRO A CA 1
ATOM 930 C C . PRO A 1 122 ? 16.990 -4.989 -32.478 1.00 71.81 122 PRO A C 1
ATOM 932 O O . PRO A 1 122 ? 16.261 -4.052 -32.805 1.00 71.81 122 PRO A O 1
ATOM 935 N N . MET A 1 123 ? 18.089 -5.327 -33.155 1.00 65.94 123 MET A N 1
ATOM 936 C CA . MET A 1 123 ? 18.423 -4.725 -34.437 1.00 65.94 123 MET A CA 1
ATOM 937 C C . MET A 1 123 ? 17.246 -5.020 -35.358 1.00 65.94 123 MET A C 1
ATOM 939 O O . MET A 1 123 ? 16.990 -6.180 -35.686 1.00 65.94 123 MET A O 1
ATOM 943 N N . GLY A 1 124 ? 16.476 -3.984 -35.695 1.00 56.22 124 GLY A N 1
ATOM 944 C CA . GLY A 1 124 ? 15.424 -4.111 -36.687 1.00 56.22 124 GLY A CA 1
ATOM 945 C C . GLY A 1 124 ? 16.034 -4.719 -37.943 1.00 56.22 124 GLY A C 1
ATOM 946 O O . GLY A 1 124 ? 17.176 -4.408 -38.287 1.00 56.22 124 GLY A O 1
ATOM 947 N N . ALA A 1 125 ? 15.295 -5.596 -38.614 1.00 49.97 125 ALA A N 1
ATOM 948 C CA . ALA A 1 125 ? 15.633 -6.051 -39.953 1.00 49.97 125 ALA A CA 1
ATOM 949 C C . ALA A 1 125 ? 15.514 -4.869 -40.938 1.00 49.97 125 ALA A C 1
ATOM 951 O O . ALA A 1 125 ? 14.641 -4.830 -41.796 1.00 49.97 125 ALA A O 1
ATOM 952 N N . SER A 1 126 ? 16.367 -3.857 -40.791 1.00 43.81 126 SER A N 1
ATOM 953 C CA . SER A 1 126 ? 16.632 -2.872 -41.820 1.00 43.81 126 SER A CA 1
ATOM 954 C C . SER A 1 126 ? 17.536 -3.556 -42.837 1.00 43.81 126 SER A C 1
ATOM 956 O O . SER A 1 126 ? 18.715 -3.790 -42.572 1.00 43.81 126 SER A O 1
ATOM 958 N N . SER A 1 127 ? 16.923 -3.960 -43.951 1.00 44.16 127 SER A N 1
ATOM 959 C CA . SER A 1 127 ? 17.515 -4.123 -45.284 1.00 44.16 127 SER A CA 1
ATOM 960 C C . SER A 1 127 ? 19.040 -3.971 -45.337 1.00 44.16 127 SER A C 1
ATOM 962 O O . SER A 1 127 ? 19.575 -2.874 -45.173 1.00 44.16 127 SER A O 1
ATOM 964 N N . GLN A 1 128 ? 19.730 -5.078 -45.616 1.00 40.31 128 GLN A N 1
ATOM 965 C CA . GLN A 1 128 ? 21.164 -5.119 -45.885 1.00 40.31 128 GLN A CA 1
ATOM 966 C C . GLN A 1 128 ? 21.550 -4.127 -47.000 1.00 40.31 128 GLN A C 1
ATOM 968 O O . GLN A 1 128 ? 21.469 -4.464 -48.178 1.00 40.31 128 GLN A O 1
ATOM 973 N N . SER A 1 129 ? 22.063 -2.946 -46.659 1.00 37.03 129 SER A N 1
ATOM 974 C CA . SER A 1 129 ? 23.012 -2.250 -47.529 1.00 37.03 129 SER A CA 1
ATOM 975 C C . SER A 1 129 ? 24.411 -2.710 -47.130 1.00 37.03 129 SER A C 1
ATOM 977 O O . SER A 1 129 ? 24.973 -2.277 -46.124 1.00 37.03 129 SER A O 1
ATOM 979 N N . ARG A 1 130 ? 24.956 -3.663 -47.890 1.00 41.81 130 ARG A N 1
ATOM 980 C CA . ARG A 1 130 ? 26.339 -4.119 -47.742 1.00 41.81 130 ARG A CA 1
ATOM 981 C C . ARG A 1 130 ? 27.279 -2.967 -48.103 1.00 41.81 130 ARG A C 1
ATOM 983 O O . ARG A 1 130 ? 27.419 -2.644 -49.276 1.00 41.81 130 ARG A O 1
ATOM 990 N N . SER A 1 131 ? 27.988 -2.417 -47.126 1.00 34.75 131 SER A N 1
ATOM 991 C CA . SER A 1 131 ? 29.262 -1.741 -47.375 1.00 34.75 131 SER A CA 1
ATOM 992 C C . SER A 1 131 ? 30.284 -2.254 -46.371 1.00 34.75 131 SER A C 1
ATOM 994 O O . SER A 1 131 ? 30.214 -1.971 -45.177 1.00 34.75 131 SER A O 1
ATOM 996 N N . ALA A 1 132 ? 31.201 -3.076 -46.873 1.00 43.44 132 ALA A N 1
ATOM 997 C CA . ALA A 1 132 ? 32.316 -3.628 -46.129 1.00 43.44 132 ALA A CA 1
ATOM 998 C C . ALA A 1 132 ? 33.218 -2.503 -45.598 1.00 43.44 132 ALA A C 1
ATOM 1000 O O . ALA A 1 132 ? 33.755 -1.722 -46.380 1.00 43.44 132 ALA A O 1
ATOM 1001 N N . GLN A 1 133 ? 33.435 -2.456 -44.283 1.00 36.41 133 GLN A N 1
ATOM 1002 C CA . GLN A 1 133 ? 34.531 -1.693 -43.690 1.00 36.41 133 GLN A CA 1
ATOM 1003 C C . GLN A 1 133 ? 35.338 -2.591 -42.744 1.00 36.41 133 GLN A C 1
ATOM 1005 O O . GLN A 1 133 ? 34.795 -3.294 -41.893 1.00 36.41 133 GLN A O 1
ATOM 1010 N N . LYS A 1 134 ? 36.652 -2.617 -42.997 1.00 34.72 134 LYS A N 1
ATOM 1011 C CA . LYS A 1 134 ? 37.685 -3.451 -42.364 1.00 34.72 134 LYS A CA 1
ATOM 1012 C C . LYS A 1 134 ? 37.872 -3.117 -40.870 1.00 34.72 134 LYS A C 1
ATOM 1014 O O . LYS A 1 134 ? 37.744 -1.952 -40.504 1.00 34.72 134 LYS A O 1
ATOM 1019 N N . PRO A 1 135 ? 38.264 -4.086 -40.020 1.00 34.62 135 PRO A N 1
ATOM 1020 C CA . PRO A 1 135 ? 38.602 -3.825 -38.621 1.00 34.62 135 PRO A CA 1
ATOM 1021 C C . PRO A 1 135 ? 40.017 -3.234 -38.470 1.00 34.62 135 PRO A C 1
ATOM 1023 O O . PRO A 1 135 ? 40.966 -3.712 -39.090 1.00 34.62 135 PRO A O 1
ATOM 1026 N N . MET A 1 136 ? 40.154 -2.216 -37.615 1.00 32.91 136 MET A N 1
ATOM 1027 C CA . MET A 1 136 ? 41.433 -1.623 -37.188 1.00 32.91 136 MET A CA 1
ATOM 1028 C C . MET A 1 136 ? 41.948 -2.266 -35.879 1.00 32.91 136 MET A C 1
ATOM 1030 O O . MET A 1 136 ? 41.141 -2.760 -35.085 1.00 32.91 136 MET A O 1
ATOM 1034 N N . PRO A 1 137 ? 43.277 -2.298 -35.649 1.00 38.66 137 PRO A N 1
ATOM 1035 C CA . PRO A 1 137 ? 43.909 -3.132 -34.627 1.00 38.66 137 PRO A CA 1
ATOM 1036 C C . PRO A 1 137 ? 43.952 -2.506 -33.222 1.00 38.66 137 PRO A C 1
ATOM 1038 O O . PRO A 1 137 ? 43.838 -1.298 -33.033 1.00 38.66 137 PRO A O 1
ATOM 1041 N N . LYS A 1 138 ? 44.143 -3.382 -32.227 1.00 42.25 138 LYS A N 1
ATOM 1042 C CA . LYS A 1 138 ? 44.254 -3.086 -30.791 1.00 42.25 138 LYS A CA 1
ATOM 1043 C C . LYS A 1 138 ? 45.681 -2.651 -30.422 1.00 42.25 138 LYS A C 1
ATOM 1045 O O . LYS A 1 138 ? 46.613 -3.413 -30.660 1.00 42.25 138 LYS A O 1
ATOM 1050 N N . SER A 1 139 ? 45.836 -1.533 -29.713 1.00 32.53 139 SER A N 1
ATOM 1051 C CA . SER A 1 139 ? 47.002 -1.265 -28.850 1.00 32.53 139 SER A CA 1
ATOM 1052 C C . SER A 1 139 ? 46.582 -0.396 -27.656 1.00 32.53 139 SER A C 1
ATOM 1054 O O . SER A 1 139 ? 45.986 0.656 -27.844 1.00 32.53 139 SER A O 1
ATOM 1056 N N . ILE A 1 140 ? 46.649 -0.936 -26.435 1.00 36.12 140 ILE A N 1
ATOM 1057 C CA . ILE A 1 140 ? 47.651 -0.616 -25.395 1.00 36.12 140 ILE A CA 1
ATOM 1058 C C . ILE A 1 140 ? 47.493 0.797 -24.822 1.00 36.12 140 ILE A C 1
ATOM 1060 O O . ILE A 1 140 ? 47.903 1.757 -25.455 1.00 36.12 140 ILE A O 1
ATOM 1064 N N . LEU A 1 141 ? 47.033 0.884 -23.567 1.00 36.31 141 LEU A N 1
ATOM 1065 C CA . LEU A 1 141 ? 47.583 1.798 -22.557 1.00 36.31 141 LEU A CA 1
ATOM 1066 C C . LEU A 1 141 ? 47.218 1.307 -21.147 1.00 36.31 141 LEU A C 1
ATOM 1068 O O . LEU A 1 141 ? 46.057 1.070 -20.819 1.00 36.31 141 LEU A O 1
ATOM 1072 N N . LYS A 1 142 ? 48.265 1.089 -20.347 1.00 32.94 142 LYS A N 1
ATOM 1073 C CA . LYS A 1 142 ? 48.243 0.698 -18.935 1.00 32.94 142 LYS A CA 1
ATOM 1074 C C . LYS A 1 142 ? 48.285 1.949 -18.044 1.00 32.94 142 LYS A C 1
ATOM 1076 O O . LYS A 1 142 ? 48.943 2.919 -18.396 1.00 32.94 142 LYS A O 1
ATOM 1081 N N . ASN A 1 143 ? 47.719 1.788 -16.846 1.00 29.98 143 ASN A N 1
ATOM 1082 C CA . ASN A 1 143 ? 47.988 2.477 -15.576 1.00 29.98 143 ASN A CA 1
ATOM 1083 C C . ASN A 1 143 ? 47.659 3.971 -15.412 1.00 29.98 143 ASN A C 1
ATOM 1085 O O . ASN A 1 143 ? 48.407 4.835 -15.849 1.00 29.98 143 ASN A O 1
ATOM 1089 N N . SER A 1 144 ? 46.740 4.239 -14.480 1.00 34.38 144 SER A N 1
ATOM 1090 C CA . SER A 1 144 ? 47.079 4.974 -13.251 1.00 34.38 144 SER A CA 1
ATOM 1091 C C . SER A 1 144 ? 46.094 4.642 -12.118 1.00 34.38 144 SER A C 1
ATOM 1093 O O . SER A 1 144 ? 44.894 4.478 -12.319 1.00 34.38 144 SER A O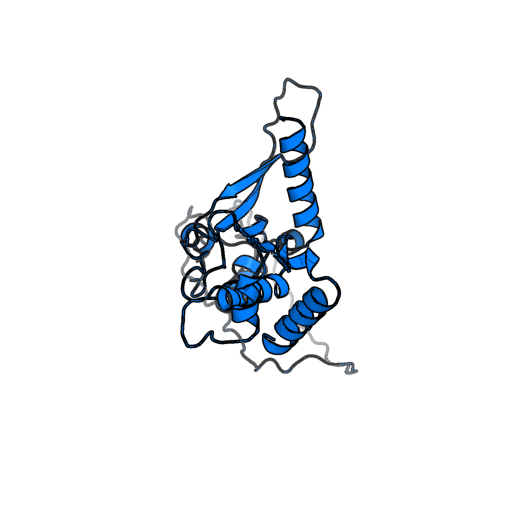 1
ATOM 1095 N N . LYS A 1 145 ? 46.652 4.456 -10.916 1.00 32.41 145 LYS A N 1
ATOM 1096 C CA . LYS A 1 145 ? 45.951 4.270 -9.640 1.00 32.41 145 LYS A CA 1
ATOM 1097 C C . LYS A 1 145 ? 45.685 5.650 -9.027 1.00 32.41 145 LYS A C 1
ATOM 1099 O O . LYS A 1 145 ? 46.624 6.436 -9.000 1.00 32.41 145 LYS A O 1
ATOM 1104 N N . ALA A 1 146 ? 44.508 5.879 -8.439 1.00 32.09 146 ALA A N 1
ATOM 1105 C CA . ALA A 1 146 ? 44.364 6.495 -7.109 1.00 32.09 146 ALA A CA 1
ATOM 1106 C C . ALA A 1 146 ? 42.894 6.537 -6.637 1.00 32.09 146 ALA A C 1
ATOM 1108 O O . ALA A 1 146 ? 41.993 6.943 -7.360 1.00 32.09 146 ALA A O 1
ATOM 1109 N N . ALA A 1 147 ? 42.739 6.072 -5.397 1.00 33.06 147 ALA A N 1
ATOM 1110 C CA . ALA A 1 147 ? 41.640 6.085 -4.432 1.00 33.06 147 ALA A CA 1
ATOM 1111 C C . ALA A 1 147 ? 40.439 7.040 -4.623 1.00 33.06 147 ALA A C 1
ATOM 1113 O O . ALA A 1 147 ? 40.616 8.248 -4.753 1.00 33.06 147 ALA A O 1
ATOM 1114 N N . SER A 1 148 ? 39.222 6.539 -4.351 1.00 36.91 148 SER A N 1
ATOM 1115 C CA . SER A 1 148 ? 38.575 6.755 -3.037 1.00 36.91 148 SER A CA 1
ATOM 1116 C C . SER A 1 148 ? 37.209 6.063 -2.874 1.00 36.91 148 SER A C 1
ATOM 1118 O O . SER A 1 148 ? 36.357 6.107 -3.749 1.00 36.91 148 SER A O 1
ATOM 1120 N N . SER A 1 149 ? 37.043 5.519 -1.665 1.00 37.00 149 SER A N 1
ATOM 1121 C CA . SER A 1 149 ? 35.836 5.380 -0.835 1.00 37.00 149 SER A CA 1
ATOM 1122 C C . SER A 1 149 ? 34.675 4.445 -1.223 1.00 37.00 149 SER A C 1
ATOM 1124 O O . SER A 1 149 ? 33.867 4.713 -2.103 1.00 37.00 149 SER A O 1
ATOM 1126 N N . SER A 1 150 ? 34.521 3.436 -0.354 1.00 47.88 150 SER A N 1
ATOM 1127 C CA . SER A 1 150 ? 33.267 2.895 0.195 1.00 47.88 150 SER A CA 1
ATOM 1128 C C . SER A 1 150 ? 32.202 2.390 -0.781 1.00 47.88 150 SER A C 1
ATOM 1130 O O . SER A 1 150 ? 31.395 3.163 -1.286 1.00 47.88 150 SER A O 1
ATOM 1132 N N . THR A 1 151 ? 32.077 1.068 -0.910 1.00 39.31 151 THR A N 1
ATOM 1133 C CA . THR A 1 151 ? 30.783 0.411 -1.157 1.00 39.31 151 THR A CA 1
ATOM 1134 C C . THR A 1 151 ? 30.845 -1.056 -0.738 1.00 39.31 151 THR A C 1
ATOM 1136 O O . THR A 1 151 ? 31.887 -1.702 -0.785 1.00 39.31 151 THR A O 1
ATOM 1139 N N . LEU A 1 152 ? 29.709 -1.517 -0.229 1.00 36.72 152 LEU A N 1
ATOM 1140 C CA . LEU A 1 152 ? 29.449 -2.790 0.431 1.00 36.72 152 LEU A CA 1
ATOM 1141 C C . LEU A 1 152 ? 29.940 -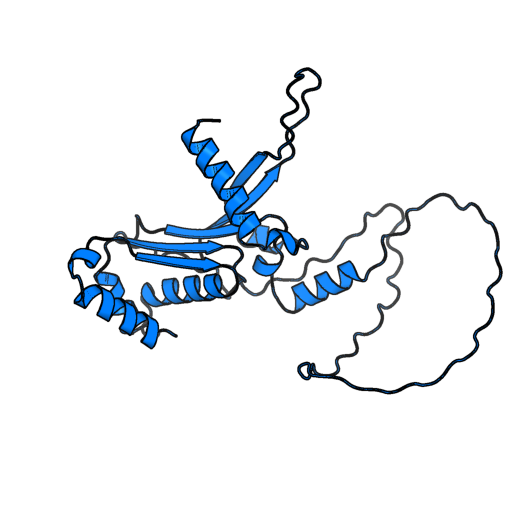3.987 -0.396 1.00 36.72 152 LEU A C 1
ATOM 1143 O O . LEU A 1 152 ? 29.707 -4.040 -1.601 1.00 36.72 152 LEU A O 1
ATOM 1147 N N . ALA A 1 153 ? 30.573 -4.952 0.274 1.00 38.56 153 ALA A N 1
ATOM 1148 C CA . ALA A 1 153 ? 31.011 -6.213 -0.311 1.00 38.56 153 ALA A CA 1
ATOM 1149 C C . ALA A 1 153 ? 29.810 -6.988 -0.883 1.00 38.56 153 ALA A C 1
ATOM 1151 O O . ALA A 1 153 ? 29.087 -7.683 -0.168 1.00 38.56 153 ALA A O 1
ATOM 1152 N N . VAL A 1 154 ? 29.588 -6.839 -2.187 1.00 38.72 154 VAL A N 1
ATOM 1153 C CA . VAL A 1 154 ? 28.761 -7.739 -2.983 1.00 38.72 154 VAL A CA 1
ATOM 1154 C C . VAL A 1 154 ? 29.649 -8.929 -3.308 1.00 38.72 154 VAL A C 1
ATOM 1156 O O . VAL A 1 154 ? 30.695 -8.771 -3.928 1.00 38.72 154 VAL A O 1
ATOM 1159 N N . ASN A 1 155 ? 29.247 -10.104 -2.833 1.00 44.19 155 ASN A N 1
ATOM 1160 C CA . ASN A 1 155 ? 29.859 -11.383 -3.172 1.00 44.19 155 ASN A CA 1
ATOM 1161 C C . ASN A 1 155 ? 30.079 -11.448 -4.697 1.00 44.19 155 ASN A C 1
ATOM 1163 O O . ASN A 1 155 ? 29.130 -11.190 -5.442 1.00 44.19 155 ASN A O 1
ATOM 1167 N N . ASP A 1 156 ? 31.302 -11.756 -5.142 1.00 39.53 156 ASP A N 1
ATOM 1168 C CA . ASP A 1 156 ? 31.717 -11.806 -6.552 1.00 39.53 156 ASP A CA 1
ATOM 1169 C C . ASP A 1 156 ? 30.946 -12.887 -7.327 1.00 39.53 156 ASP A C 1
ATOM 1171 O O . ASP A 1 156 ? 31.437 -13.977 -7.620 1.00 39.53 156 ASP A O 1
ATOM 1175 N N . TYR A 1 157 ? 29.699 -12.593 -7.684 1.00 42.22 157 TYR A N 1
ATOM 1176 C CA . TYR A 1 157 ? 28.947 -13.367 -8.653 1.00 42.22 157 TYR A CA 1
ATOM 1177 C C . TYR A 1 157 ? 29.195 -12.747 -10.023 1.00 42.22 157 TYR A C 1
ATOM 1179 O O . TYR A 1 157 ? 28.543 -11.781 -10.411 1.00 42.22 157 TYR A O 1
ATOM 1187 N N . ARG A 1 158 ? 30.167 -13.291 -10.763 1.00 36.19 158 ARG A N 1
ATOM 1188 C CA . ARG A 1 158 ? 30.349 -12.993 -12.188 1.00 36.19 158 ARG A CA 1
ATOM 1189 C C . ARG A 1 158 ? 29.176 -13.636 -12.945 1.00 36.19 158 ARG A C 1
ATOM 1191 O O . ARG A 1 158 ? 29.155 -14.864 -13.049 1.00 36.19 158 ARG A O 1
ATOM 1198 N N . PRO A 1 159 ? 28.202 -12.874 -13.479 1.00 43.19 159 PRO A N 1
ATOM 1199 C CA . PRO A 1 159 ? 27.158 -13.476 -14.290 1.00 43.19 159 PRO A CA 1
ATOM 1200 C C . PRO A 1 159 ? 27.803 -14.069 -15.556 1.00 43.19 159 PRO A C 1
ATOM 1202 O O . PRO A 1 159 ? 28.683 -13.433 -16.150 1.00 43.19 159 PRO A O 1
ATOM 1205 N N . PRO A 1 160 ? 27.407 -15.278 -15.987 1.00 42.22 160 PRO A N 1
ATOM 1206 C CA . PRO A 1 160 ? 27.813 -15.792 -17.286 1.00 42.22 160 PRO A CA 1
ATOM 1207 C C . PRO A 1 160 ? 27.373 -14.802 -18.368 1.00 42.22 160 PRO A C 1
ATOM 1209 O O . PRO A 1 160 ? 26.224 -14.354 -18.362 1.00 42.22 160 PRO A O 1
ATOM 1212 N N . LEU A 1 161 ? 28.270 -14.468 -19.303 1.00 43.16 161 LEU A N 1
ATOM 1213 C CA . LEU A 1 161 ? 27.869 -13.784 -20.532 1.00 43.16 161 LEU A CA 1
ATOM 1214 C C . LEU A 1 161 ? 26.726 -14.581 -21.181 1.00 43.16 161 LEU A C 1
ATOM 1216 O O . LEU A 1 161 ? 26.802 -15.814 -21.204 1.00 43.16 161 LEU A O 1
ATOM 1220 N N . PRO A 1 162 ? 25.676 -13.919 -21.700 1.00 44.62 162 PRO A N 1
ATOM 1221 C CA . PRO A 1 162 ? 24.539 -14.619 -22.271 1.00 44.62 162 PRO A CA 1
ATOM 1222 C C . PRO A 1 162 ? 25.023 -15.525 -23.404 1.00 44.62 162 PRO A C 1
ATOM 1224 O O . PRO A 1 162 ? 25.536 -15.059 -24.424 1.00 44.62 162 PRO A O 1
ATOM 1227 N N . SER A 1 163 ? 24.873 -16.840 -23.214 1.00 45.78 163 SER A N 1
ATOM 1228 C CA . SER A 1 163 ? 25.089 -17.807 -24.280 1.00 45.78 163 SER A CA 1
ATOM 1229 C C . SER A 1 163 ? 24.127 -17.450 -25.403 1.00 45.78 163 SER A C 1
ATOM 1231 O O . SER A 1 163 ? 22.914 -17.438 -25.188 1.00 45.78 163 SER A O 1
ATOM 1233 N N . ARG A 1 164 ? 24.691 -17.137 -26.569 1.00 43.00 164 ARG A N 1
ATOM 1234 C CA . ARG A 1 164 ? 24.018 -16.851 -27.837 1.00 43.00 164 ARG A CA 1
ATOM 1235 C C . ARG A 1 164 ? 22.759 -17.720 -27.970 1.00 43.00 164 ARG A C 1
ATOM 1237 O O . ARG A 1 164 ? 22.853 -18.917 -28.238 1.00 43.00 164 ARG A O 1
ATOM 1244 N N . SER A 1 165 ? 21.590 -17.145 -27.690 1.00 51.16 165 SER A N 1
ATOM 1245 C CA . SER A 1 165 ? 20.326 -17.863 -27.803 1.00 51.16 165 SER A CA 1
ATOM 1246 C C . SER A 1 165 ? 20.119 -18.226 -29.269 1.00 51.16 165 SER A C 1
ATOM 1248 O O . SER A 1 165 ? 20.363 -17.414 -30.164 1.00 51.16 165 SER A O 1
ATOM 1250 N N . LYS A 1 166 ? 19.711 -19.477 -29.515 1.00 47.06 166 LYS A N 1
ATOM 1251 C CA . LYS A 1 166 ? 19.270 -19.940 -30.834 1.00 47.06 166 LYS A CA 1
ATOM 1252 C C . LYS A 1 166 ? 18.262 -18.920 -31.369 1.00 47.06 166 LYS A C 1
ATOM 1254 O O . LYS A 1 166 ? 17.320 -18.570 -30.658 1.00 47.06 166 LYS A O 1
ATOM 1259 N N . SER A 1 167 ? 18.527 -18.408 -32.566 1.00 47.81 167 SER A N 1
ATOM 1260 C CA . SER A 1 167 ? 17.730 -17.392 -33.251 1.00 47.81 167 SER A CA 1
ATOM 1261 C C . SER A 1 167 ? 16.243 -17.730 -33.164 1.00 47.81 167 SER A C 1
ATOM 1263 O O . SER A 1 167 ? 15.826 -18.813 -33.576 1.00 47.81 167 SER A O 1
ATOM 1265 N N . ALA A 1 168 ? 15.458 -16.813 -32.596 1.00 51.12 168 ALA A N 1
ATOM 1266 C CA . ALA A 1 168 ? 14.006 -16.870 -32.684 1.00 51.12 168 ALA A CA 1
ATOM 1267 C C . ALA A 1 168 ? 13.589 -16.857 -34.171 1.00 51.12 168 ALA A C 1
ATOM 1269 O O . ALA A 1 168 ? 14.302 -16.257 -34.979 1.00 51.12 168 ALA A O 1
ATOM 1270 N N . PRO A 1 169 ? 12.478 -17.518 -34.543 1.00 52.31 169 PRO A N 1
ATOM 1271 C CA . PRO A 1 169 ? 11.983 -17.501 -35.917 1.00 52.31 169 PRO A CA 1
ATOM 1272 C C . PRO A 1 169 ? 11.782 -16.058 -36.405 1.00 52.31 169 PRO A C 1
ATOM 1274 O O . PRO A 1 169 ? 11.327 -15.199 -35.641 1.00 52.31 169 PRO A O 1
ATOM 1277 N N . GLU A 1 170 ? 12.147 -15.798 -37.664 1.00 45.75 170 GLU A N 1
ATOM 1278 C CA . GLU A 1 170 ? 11.949 -14.501 -38.320 1.00 45.75 170 GLU A CA 1
ATOM 1279 C C . GLU A 1 170 ? 10.489 -14.049 -38.159 1.00 45.75 170 GLU A C 1
ATOM 1281 O O . GLU A 1 170 ? 9.557 -14.783 -38.477 1.00 45.75 170 GLU A O 1
ATOM 1286 N N . GLY A 1 171 ? 10.292 -12.848 -37.608 1.00 59.19 171 GLY A N 1
ATOM 1287 C CA . GLY A 1 171 ? 8.970 -12.252 -37.381 1.00 59.19 171 GLY A CA 1
ATOM 1288 C C . GLY A 1 171 ? 8.425 -12.345 -35.949 1.00 59.19 171 GLY A C 1
ATOM 1289 O O . GLY A 1 171 ? 7.426 -11.694 -35.645 1.00 59.19 171 GLY A O 1
ATOM 1290 N N . ALA A 1 172 ? 9.066 -13.079 -35.032 1.00 62.59 172 ALA A N 1
ATOM 1291 C CA . ALA A 1 172 ? 8.646 -13.089 -33.630 1.00 62.59 172 ALA A CA 1
ATOM 1292 C C . ALA A 1 172 ? 9.120 -11.821 -32.894 1.00 62.59 172 ALA A C 1
ATOM 1294 O O . ALA A 1 172 ? 10.319 -11.575 -32.763 1.00 62.59 172 ALA A O 1
ATOM 1295 N N . SER A 1 173 ? 8.181 -11.032 -32.358 1.00 64.69 173 SER A N 1
ATOM 1296 C CA . SER A 1 173 ? 8.496 -9.911 -31.462 1.00 64.69 173 SER A CA 1
ATOM 1297 C C . SER A 1 173 ? 9.359 -10.389 -30.284 1.00 64.69 173 SER A C 1
ATOM 1299 O O . SER A 1 173 ? 9.089 -11.478 -29.761 1.00 64.69 173 SER A O 1
ATOM 1301 N N . PRO A 1 174 ? 10.342 -9.601 -29.813 1.00 69.19 174 PRO A N 1
ATOM 1302 C CA . PRO A 1 174 ? 11.172 -9.970 -28.668 1.00 69.19 174 PRO A CA 1
ATOM 1303 C C . PRO A 1 174 ? 10.289 -10.300 -27.457 1.00 69.19 174 PRO A C 1
ATOM 1305 O O . PRO A 1 174 ? 9.538 -9.461 -26.964 1.00 69.19 174 PRO A O 1
ATOM 1308 N N . ARG A 1 175 ? 10.359 -11.549 -26.984 1.00 77.50 175 ARG A N 1
ATOM 1309 C CA . ARG A 1 175 ? 9.630 -12.007 -25.796 1.00 77.50 175 ARG A CA 1
ATOM 1310 C C . ARG A 1 175 ? 10.571 -12.013 -24.603 1.00 77.50 175 ARG A C 1
ATOM 1312 O O . ARG A 1 175 ? 11.505 -12.812 -24.559 1.00 77.50 175 ARG A O 1
ATOM 1319 N N . TRP A 1 176 ? 10.304 -11.156 -23.624 1.00 81.69 176 TRP A N 1
ATOM 1320 C CA . TRP A 1 176 ? 11.015 -11.186 -22.352 1.00 81.69 176 TRP A CA 1
ATOM 1321 C C . TRP A 1 176 ? 10.305 -12.117 -21.371 1.00 81.69 176 TRP A C 1
ATOM 1323 O O . TRP A 1 176 ? 9.092 -12.026 -21.179 1.00 81.69 176 TRP A O 1
ATOM 1333 N N . LYS A 1 177 ? 11.050 -13.033 -20.746 1.00 85.12 177 LYS A N 1
ATOM 1334 C CA . LYS A 1 177 ? 10.478 -13.939 -19.745 1.00 85.12 177 LYS A CA 1
ATOM 1335 C C . LYS A 1 177 ? 10.262 -13.178 -18.441 1.00 85.12 177 LYS A C 1
ATOM 1337 O O . LYS A 1 177 ? 11.220 -12.703 -17.832 1.00 85.12 177 LYS A O 1
ATOM 1342 N N . VAL A 1 178 ? 9.007 -13.086 -18.009 1.00 86.75 178 VAL A N 1
ATOM 1343 C CA . VAL A 1 178 ? 8.642 -12.465 -16.733 1.00 86.75 178 VAL A CA 1
ATOM 1344 C C . VAL A 1 178 ? 9.107 -13.363 -15.584 1.00 86.75 178 VAL A C 1
ATOM 1346 O O . VAL A 1 178 ? 8.725 -14.532 -15.549 1.00 86.75 178 VAL A O 1
ATOM 1349 N N . PRO A 1 179 ? 9.931 -12.862 -14.647 1.00 88.50 179 PRO A N 1
ATOM 1350 C CA . PRO A 1 179 ? 10.336 -13.643 -13.486 1.00 88.50 179 PRO A CA 1
ATOM 1351 C C . PRO A 1 179 ? 9.147 -13.976 -12.586 1.00 88.50 179 PRO A C 1
ATOM 1353 O O . PRO A 1 179 ? 8.278 -13.132 -12.331 1.00 88.50 179 PRO A O 1
ATOM 1356 N N . ASN A 1 180 ? 9.155 -15.195 -12.048 1.00 87.44 180 ASN A N 1
ATOM 1357 C CA . ASN A 1 180 ? 8.166 -15.629 -11.070 1.00 87.44 180 ASN A CA 1
ATOM 1358 C C . ASN A 1 180 ? 8.241 -14.755 -9.810 1.00 87.44 180 ASN A C 1
ATOM 1360 O O . ASN A 1 180 ? 9.323 -14.495 -9.280 1.00 87.44 180 ASN A O 1
ATOM 1364 N N . ALA A 1 181 ? 7.081 -14.334 -9.305 1.00 87.88 181 ALA A N 1
ATOM 1365 C CA . ALA A 1 181 ? 6.970 -13.727 -7.981 1.00 87.88 181 ALA A CA 1
ATOM 1366 C C . ALA A 1 181 ? 6.533 -14.763 -6.956 1.00 87.88 181 ALA A C 1
ATOM 1368 O O . ALA A 1 181 ? 5.483 -15.392 -7.099 1.00 87.88 181 ALA A O 1
ATOM 1369 N N . THR A 1 182 ? 7.341 -14.889 -5.909 1.00 88.56 182 THR A N 1
ATOM 1370 C CA . THR A 1 182 ? 7.095 -15.764 -4.760 1.00 88.56 182 THR A CA 1
ATOM 1371 C C . THR A 1 182 ? 6.331 -15.065 -3.639 1.00 88.56 182 THR A C 1
ATOM 1373 O O . THR A 1 182 ? 5.729 -15.735 -2.805 1.00 88.56 182 THR A O 1
ATOM 1376 N N . LEU A 1 183 ? 6.347 -13.731 -3.620 1.00 93.69 183 LEU A N 1
ATOM 1377 C CA . LEU A 1 183 ? 5.694 -12.904 -2.614 1.00 93.69 183 LEU A CA 1
ATOM 1378 C C . LEU A 1 183 ? 4.557 -12.087 -3.240 1.00 93.69 183 LEU A C 1
ATOM 1380 O O . LEU A 1 183 ? 4.584 -11.765 -4.426 1.00 93.69 183 LEU A O 1
ATOM 1384 N N . SER A 1 184 ? 3.593 -11.736 -2.399 1.00 94.75 184 SER A N 1
ATOM 1385 C CA . SER A 1 184 ? 2.395 -10.954 -2.680 1.00 94.75 184 SER A CA 1
ATOM 1386 C C . SER A 1 184 ? 2.457 -9.612 -1.958 1.00 94.75 184 SER A C 1
ATOM 1388 O O . SER A 1 184 ? 3.079 -9.479 -0.894 1.00 94.75 184 SER A O 1
ATOM 1390 N N . ASN A 1 185 ? 1.767 -8.620 -2.505 1.00 95.31 185 ASN A N 1
ATOM 1391 C CA . ASN A 1 185 ? 1.585 -7.325 -1.856 1.00 95.31 185 ASN A CA 1
ATOM 1392 C C . ASN A 1 185 ? 0.423 -7.394 -0.847 1.00 95.31 185 ASN A C 1
ATOM 1394 O O . ASN A 1 185 ? -0.455 -8.257 -0.922 1.00 95.31 185 ASN A O 1
ATOM 1398 N N . GLY A 1 186 ? 0.432 -6.493 0.135 1.00 94.94 186 GLY A N 1
ATOM 1399 C CA . GLY A 1 186 ? -0.628 -6.410 1.138 1.00 94.94 186 GLY A CA 1
ATOM 1400 C C . GLY A 1 186 ? -1.782 -5.509 0.702 1.00 94.94 186 GLY A C 1
ATOM 1401 O O . GLY A 1 186 ? -1.561 -4.441 0.137 1.00 94.94 186 GLY A O 1
ATOM 1402 N N . GLY A 1 187 ? -3.008 -5.905 1.034 1.00 96.06 187 GLY A N 1
ATOM 1403 C CA . GLY A 1 187 ? -4.221 -5.126 0.810 1.00 96.06 187 GLY A CA 1
ATOM 1404 C C . GLY A 1 187 ? -4.818 -5.292 -0.586 1.00 96.06 187 GLY A C 1
ATOM 1405 O O . GLY A 1 187 ? -4.404 -6.125 -1.389 1.00 96.06 187 GLY A O 1
ATOM 1406 N N . LYS A 1 188 ? -5.845 -4.489 -0.870 1.00 97.00 188 LYS A N 1
ATOM 1407 C CA . LYS A 1 188 ? -6.443 -4.389 -2.205 1.00 97.00 188 LYS A CA 1
ATOM 1408 C C . LYS A 1 188 ? -5.555 -3.527 -3.095 1.00 97.00 188 LYS A C 1
ATOM 1410 O O . LYS A 1 188 ? -5.284 -2.376 -2.751 1.00 97.00 188 LYS A O 1
ATOM 1415 N N . LEU A 1 189 ? -5.137 -4.073 -4.230 1.00 97.50 189 LEU A N 1
ATOM 1416 C CA . LEU A 1 189 ? -4.187 -3.422 -5.126 1.00 97.50 189 LEU A CA 1
ATOM 1417 C C . LEU A 1 189 ? -4.912 -2.466 -6.074 1.00 97.50 189 LEU A C 1
ATOM 1419 O O . LEU A 1 189 ? -5.841 -2.861 -6.778 1.00 97.50 189 LEU A O 1
ATOM 1423 N N . ILE A 1 190 ? -4.479 -1.210 -6.094 1.00 97.94 190 ILE A N 1
ATOM 1424 C CA . ILE A 1 190 ? -5.018 -0.153 -6.946 1.00 97.94 190 ILE A CA 1
ATOM 1425 C C . ILE A 1 190 ? -3.903 0.331 -7.869 1.00 97.94 190 ILE A C 1
ATOM 1427 O O . ILE A 1 190 ? -2.975 1.009 -7.432 1.00 97.94 190 ILE A O 1
ATOM 1431 N N . LEU A 1 191 ? -4.011 0.003 -9.154 1.00 97.31 191 LEU A N 1
ATOM 1432 C CA . LEU A 1 191 ? -3.092 0.460 -10.187 1.00 97.31 191 LEU A CA 1
ATOM 1433 C C . LEU A 1 191 ? -3.507 1.849 -10.687 1.00 97.31 191 LEU A C 1
ATOM 1435 O O . LEU A 1 191 ? -4.629 2.036 -11.162 1.00 97.31 191 LEU A O 1
ATOM 1439 N N . LEU A 1 192 ? -2.588 2.806 -10.602 1.00 96.69 192 LEU A N 1
ATOM 1440 C CA . LEU A 1 192 ? -2.705 4.158 -11.134 1.00 96.69 192 LEU A CA 1
ATOM 1441 C C . LEU A 1 192 ? -2.065 4.196 -12.522 1.00 96.69 192 LEU A C 1
ATOM 1443 O O . LEU A 1 192 ? -0.839 4.252 -12.640 1.00 96.69 192 LEU A O 1
ATOM 1447 N N . ARG A 1 193 ? -2.897 4.167 -13.561 1.00 93.62 193 ARG A N 1
ATOM 1448 C CA . ARG A 1 193 ? -2.492 4.154 -14.972 1.00 93.62 193 ARG A CA 1
ATOM 1449 C C . ARG A 1 193 ? -2.695 5.525 -15.606 1.00 93.62 193 ARG A C 1
ATOM 1451 O O . ARG A 1 193 ? -3.740 6.142 -15.411 1.00 93.62 193 ARG A O 1
ATOM 1458 N N . ALA A 1 194 ? -1.713 5.973 -16.382 1.00 89.31 194 ALA A N 1
ATOM 1459 C CA . ALA A 1 194 ? -1.838 7.142 -17.243 1.00 89.31 194 ALA A CA 1
ATOM 1460 C C . ALA A 1 194 ? -2.316 6.679 -18.624 1.00 89.31 194 ALA A C 1
ATOM 1462 O O . ALA A 1 194 ? -1.631 5.916 -19.297 1.00 89.31 194 ALA A O 1
ATOM 1463 N N . VAL A 1 195 ? -3.520 7.087 -19.022 1.00 85.19 195 VAL A N 1
ATOM 1464 C CA . VAL A 1 195 ? -4.078 6.776 -20.340 1.00 85.19 195 VAL A CA 1
ATOM 1465 C C . VAL A 1 195 ? -3.972 8.025 -21.209 1.00 85.19 195 VAL A C 1
ATOM 1467 O O . VAL A 1 195 ? -4.517 9.065 -20.820 1.00 85.19 195 VAL A O 1
ATOM 1470 N N . PRO A 1 196 ? -3.323 7.954 -22.384 1.00 78.25 196 PRO A N 1
ATOM 1471 C CA . PRO A 1 196 ? -3.305 9.080 -23.299 1.00 78.25 196 PRO A CA 1
ATOM 1472 C C . PRO A 1 196 ? -4.742 9.393 -23.717 1.00 78.25 196 PRO A C 1
ATOM 1474 O O . PRO A 1 196 ? -5.516 8.508 -24.097 1.00 78.25 196 PRO A O 1
ATOM 1477 N N . ARG A 1 197 ? -5.122 10.665 -23.622 1.00 70.75 197 ARG A N 1
ATOM 1478 C CA . ARG A 1 197 ? -6.424 11.124 -24.100 1.00 70.75 197 ARG A CA 1
ATOM 1479 C C . ARG A 1 197 ? -6.432 10.946 -25.621 1.00 70.75 197 ARG A C 1
ATOM 1481 O O . ARG A 1 197 ? -5.506 11.411 -26.284 1.00 70.75 197 ARG A O 1
ATOM 1488 N N . LYS A 1 198 ? -7.429 10.244 -26.179 1.00 61.25 198 LYS A N 1
ATOM 1489 C CA . LYS A 1 198 ? -7.581 10.182 -27.641 1.00 61.25 198 LYS A CA 1
ATOM 1490 C C . LYS A 1 198 ? -7.678 11.621 -28.150 1.00 61.25 198 LYS A C 1
ATOM 1492 O O . LYS A 1 198 ? -8.516 12.380 -27.671 1.00 61.25 198 LYS A O 1
ATOM 1497 N N . MET A 1 199 ? -6.780 11.994 -29.058 1.00 51.53 199 MET A N 1
ATOM 1498 C CA . MET A 1 199 ? -6.859 13.262 -29.774 1.00 51.53 199 MET A CA 1
ATOM 1499 C C . MET A 1 199 ? -8.112 13.219 -30.646 1.00 51.53 199 MET A C 1
ATOM 1501 O O . MET A 1 199 ? -8.123 12.552 -31.679 1.00 51.53 199 MET A O 1
ATOM 1505 N N . ASP A 1 200 ? -9.167 13.916 -30.235 1.00 52.06 200 ASP A N 1
ATOM 1506 C CA . ASP A 1 200 ? -10.230 14.271 -31.164 1.00 52.06 200 ASP A CA 1
ATOM 1507 C C . ASP A 1 200 ? -9.704 15.401 -32.049 1.00 52.06 200 ASP A C 1
ATOM 1509 O O . ASP A 1 200 ? -9.577 16.548 -31.620 1.00 52.06 200 ASP A O 1
ATOM 1513 N N . TYR A 1 201 ? -9.418 15.081 -33.314 1.00 53.56 201 TYR A N 1
ATOM 1514 C CA . TYR A 1 201 ? -8.934 16.024 -34.334 1.00 53.56 201 TYR A CA 1
ATOM 1515 C C . TYR A 1 201 ? -9.874 17.223 -34.587 1.00 53.56 201 TYR A C 1
ATOM 1517 O O . TYR A 1 201 ? -9.536 18.116 -35.358 1.00 53.56 201 TYR A O 1
ATOM 1525 N N . LYS A 1 202 ? -11.056 17.255 -33.957 1.00 53.34 202 LYS A N 1
ATOM 1526 C CA . LYS A 1 202 ? -12.072 18.306 -34.106 1.00 53.34 202 LYS A CA 1
ATOM 1527 C C . LYS A 1 202 ? -12.140 19.301 -32.942 1.00 53.34 202 LYS A C 1
ATOM 1529 O O . LYS A 1 202 ? -12.869 20.280 -33.061 1.00 53.34 202 LYS A O 1
ATOM 1534 N N . SER A 1 203 ? -11.404 19.104 -31.843 1.00 48.84 203 SER A N 1
ATOM 1535 C CA . SER A 1 203 ? -11.377 20.072 -30.736 1.00 48.84 203 SER A CA 1
ATOM 1536 C C . SER A 1 203 ? -10.029 20.788 -30.659 1.00 48.84 203 SER A C 1
ATOM 1538 O O . SER A 1 203 ? -9.018 20.198 -30.287 1.00 48.84 203 SER A O 1
ATOM 1540 N N . THR A 1 204 ? -10.025 22.090 -30.938 1.00 46.53 204 THR A N 1
ATOM 1541 C CA . THR A 1 204 ? -8.882 23.012 -30.792 1.00 46.53 204 THR A CA 1
ATOM 1542 C C . THR A 1 204 ? -8.428 23.218 -29.342 1.00 46.53 204 THR A C 1
ATOM 1544 O O . THR A 1 204 ? -7.442 23.908 -29.095 1.00 46.53 204 THR A O 1
ATOM 1547 N N . GLN A 1 205 ? -9.081 22.583 -28.365 1.00 46.81 205 GLN A N 1
ATOM 1548 C CA . GLN A 1 205 ? -8.587 22.508 -26.994 1.00 46.81 205 GLN A CA 1
ATOM 1549 C C . GLN A 1 205 ? -7.803 21.213 -26.789 1.00 46.81 205 GLN A C 1
ATOM 1551 O O . GLN A 1 205 ? -8.287 20.230 -26.231 1.00 46.81 205 GLN A O 1
ATOM 1556 N N . SER A 1 206 ? -6.551 21.238 -27.246 1.00 41.25 206 SER A N 1
ATOM 1557 C CA . SER A 1 206 ? -5.537 20.231 -26.938 1.00 41.25 206 SER A CA 1
ATOM 1558 C C . SER A 1 206 ? -5.248 20.225 -25.430 1.00 41.25 206 SER A C 1
ATOM 1560 O O . SER A 1 206 ? -4.286 20.832 -24.954 1.00 41.25 206 SER A O 1
ATOM 1562 N N . GLY A 1 207 ? -6.080 19.523 -24.659 1.00 49.19 207 GLY A N 1
ATOM 1563 C CA . GLY A 1 207 ? -5.810 19.173 -23.268 1.00 49.19 207 GLY A CA 1
ATOM 1564 C C . GLY A 1 207 ? -4.620 18.219 -23.205 1.00 49.19 207 GLY A C 1
ATOM 1565 O O . GLY A 1 207 ? -4.781 17.006 -23.282 1.00 49.19 207 GLY A O 1
ATOM 1566 N N . ARG A 1 208 ? -3.416 18.785 -23.102 1.00 51.31 208 ARG A N 1
ATOM 1567 C CA . ARG A 1 208 ? -2.101 18.128 -23.185 1.00 51.31 208 ARG A CA 1
ATOM 1568 C C . ARG A 1 208 ? -1.753 17.303 -21.930 1.00 51.31 208 ARG A C 1
ATOM 1570 O O . ARG A 1 208 ? -0.645 17.399 -21.410 1.00 51.31 208 ARG A O 1
ATOM 1577 N N . GLY A 1 209 ? -2.710 16.546 -21.396 1.00 63.06 209 GLY A N 1
ATOM 1578 C CA . GLY A 1 209 ? -2.548 15.790 -20.157 1.00 63.06 209 GLY A CA 1
ATOM 1579 C C . GLY A 1 209 ? -3.131 14.386 -20.245 1.00 63.06 209 GLY A C 1
ATOM 1580 O O . GLY A 1 209 ? -4.276 14.209 -20.665 1.00 63.06 209 GLY A O 1
ATOM 1581 N N . ASP A 1 210 ? -2.345 13.405 -19.805 1.00 73.94 210 ASP A N 1
ATOM 1582 C CA . ASP A 1 210 ? -2.802 12.029 -19.628 1.00 73.94 210 ASP A CA 1
ATOM 1583 C C . ASP A 1 210 ? -3.973 11.974 -18.641 1.00 73.94 210 ASP A C 1
ATOM 1585 O O . ASP A 1 210 ? -3.968 12.626 -17.591 1.00 73.94 210 ASP A O 1
ATOM 1589 N N . VAL A 1 211 ? -4.978 11.160 -18.961 1.00 86.00 211 VAL A N 1
ATOM 1590 C CA . VAL A 1 211 ? -6.081 10.863 -18.049 1.00 86.00 211 VAL A CA 1
ATOM 1591 C C . VAL A 1 211 ? -5.620 9.775 -17.094 1.00 86.00 211 VAL A C 1
ATOM 1593 O O . VAL A 1 211 ? -5.310 8.658 -17.508 1.00 86.00 211 VAL A O 1
ATOM 1596 N N . ILE A 1 212 ? -5.589 10.085 -15.801 1.00 92.25 212 ILE A N 1
ATOM 1597 C CA . ILE A 1 212 ? -5.243 9.100 -14.778 1.00 92.25 212 ILE A CA 1
ATOM 1598 C C . ILE A 1 212 ? -6.474 8.256 -14.446 1.00 92.25 212 ILE A C 1
ATOM 1600 O O . ILE A 1 212 ? -7.540 8.792 -14.155 1.00 92.25 212 ILE A O 1
ATOM 1604 N N . GLN A 1 213 ? -6.316 6.933 -14.460 1.00 92.88 213 GLN A N 1
ATOM 1605 C CA . GLN A 1 213 ? -7.331 5.973 -14.029 1.00 92.88 213 GLN A CA 1
ATOM 1606 C C . GLN A 1 213 ? -6.809 5.141 -12.857 1.00 92.88 213 GLN A C 1
ATOM 1608 O O . GLN A 1 213 ? -5.679 4.654 -12.891 1.00 92.88 213 GLN A O 1
ATOM 1613 N N . ALA A 1 214 ? -7.654 4.933 -11.848 1.00 95.62 214 ALA A N 1
ATOM 1614 C CA . ALA A 1 214 ? -7.425 3.957 -10.789 1.00 95.62 214 ALA A CA 1
ATOM 1615 C C . ALA A 1 214 ? -8.184 2.664 -11.109 1.00 95.62 214 ALA A C 1
ATOM 1617 O O . ALA A 1 214 ? -9.397 2.688 -11.327 1.00 95.62 214 ALA A O 1
ATOM 1618 N N . ARG A 1 215 ? -7.485 1.528 -11.142 1.00 95.81 215 ARG A N 1
ATOM 1619 C CA . ARG A 1 215 ? -8.081 0.210 -11.401 1.00 95.81 215 ARG A CA 1
ATOM 1620 C C . ARG A 1 215 ? -7.736 -0.755 -10.283 1.00 95.81 215 ARG A C 1
ATOM 1622 O O . ARG A 1 215 ? -6.584 -0.836 -9.871 1.00 95.81 215 ARG A O 1
ATOM 1629 N N . LEU A 1 216 ? -8.731 -1.503 -9.815 1.00 96.69 216 LEU A N 1
ATOM 1630 C CA . LEU A 1 216 ? -8.481 -2.637 -8.936 1.00 96.69 216 LEU A CA 1
ATOM 1631 C C . LEU A 1 216 ? -7.790 -3.731 -9.755 1.00 96.69 216 LEU A C 1
ATOM 1633 O O . LEU A 1 216 ? -8.273 -4.082 -10.831 1.00 96.69 216 LEU A O 1
ATOM 1637 N N . VAL A 1 217 ? -6.675 -4.248 -9.252 1.00 95.44 217 VAL A N 1
ATOM 1638 C CA . VAL A 1 217 ? -5.933 -5.337 -9.894 1.00 95.44 217 VAL A CA 1
ATOM 1639 C C . VAL A 1 217 ? -5.797 -6.514 -8.940 1.00 95.44 217 VAL A C 1
ATOM 1641 O O . VAL A 1 217 ? -5.738 -6.349 -7.720 1.00 95.44 217 VAL A O 1
ATOM 1644 N N . SER A 1 218 ? -5.786 -7.718 -9.499 1.00 93.94 218 SER A N 1
ATOM 1645 C CA . SER A 1 218 ? -5.464 -8.929 -8.749 1.00 93.94 218 SER A CA 1
ATOM 1646 C C . SER A 1 218 ? -3.952 -9.082 -8.588 1.00 93.94 218 SER A C 1
ATOM 1648 O O . SER A 1 218 ? -3.161 -8.545 -9.368 1.00 93.94 218 SER A O 1
ATOM 1650 N N . ASP A 1 219 ? -3.556 -9.852 -7.579 1.00 91.44 219 ASP A N 1
ATOM 1651 C CA . ASP A 1 219 ? -2.155 -10.204 -7.358 1.00 91.44 219 ASP A CA 1
ATOM 1652 C C . ASP A 1 219 ? -1.583 -10.966 -8.571 1.00 91.44 219 ASP A C 1
ATOM 1654 O O . ASP A 1 219 ? -0.501 -10.643 -9.044 1.00 91.44 219 ASP A O 1
ATOM 1658 N N . GLU A 1 220 ? -2.352 -11.878 -9.177 1.00 91.25 220 GLU A N 1
ATOM 1659 C CA . GLU A 1 220 ? -1.960 -12.613 -10.390 1.00 91.25 220 GLU A CA 1
ATOM 1660 C C . GLU A 1 220 ? -1.672 -11.689 -11.585 1.00 91.25 220 GLU A C 1
ATOM 1662 O O 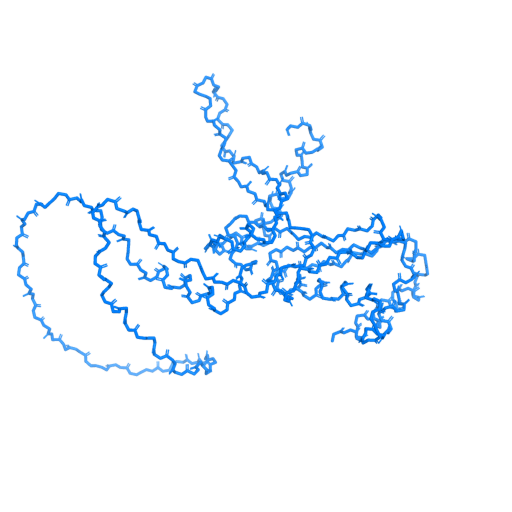. GLU A 1 220 ? -0.636 -11.819 -12.242 1.00 91.25 220 GLU A O 1
ATOM 1667 N N . GLN A 1 221 ? -2.538 -10.700 -11.829 1.00 93.12 221 GLN A N 1
ATOM 1668 C CA . GLN A 1 221 ? -2.314 -9.705 -12.882 1.00 93.12 221 GLN A CA 1
ATOM 1669 C C . GLN A 1 221 ? -1.020 -8.927 -12.645 1.00 93.12 221 GLN A C 1
ATOM 1671 O O . GLN A 1 221 ? -0.227 -8.769 -13.573 1.00 93.12 221 GLN A O 1
ATOM 1676 N N . LEU A 1 222 ? -0.767 -8.493 -11.405 1.00 92.00 222 LEU A N 1
ATOM 1677 C CA . LEU A 1 222 ? 0.485 -7.826 -11.056 1.00 92.00 222 LEU A CA 1
ATOM 1678 C C . LEU A 1 222 ? 1.685 -8.758 -11.288 1.00 92.00 222 LEU A C 1
ATOM 1680 O O . LEU A 1 222 ? 2.705 -8.330 -11.822 1.00 92.00 222 LEU A O 1
ATOM 1684 N N . ARG A 1 223 ? 1.567 -10.053 -10.970 1.00 90.94 223 ARG A N 1
ATOM 1685 C CA . ARG A 1 223 ? 2.654 -11.021 -11.179 1.00 90.94 223 ARG A CA 1
ATOM 1686 C C . ARG A 1 223 ? 3.025 -11.243 -12.643 1.00 90.94 223 ARG A C 1
ATOM 1688 O O . ARG A 1 223 ? 4.162 -11.617 -12.921 1.00 90.94 223 ARG A O 1
ATOM 1695 N N . SER A 1 224 ? 2.094 -11.001 -13.560 1.00 89.06 224 SER A N 1
ATOM 1696 C CA . SER A 1 224 ? 2.288 -11.209 -14.998 1.00 89.06 224 SER A CA 1
ATOM 1697 C C . SER A 1 224 ? 3.006 -10.062 -15.720 1.00 89.06 224 SER A C 1
ATOM 1699 O O . SER A 1 224 ? 3.355 -10.211 -16.890 1.00 89.06 224 SER A O 1
ATOM 1701 N N . VAL A 1 225 ? 3.255 -8.928 -15.050 1.00 89.25 225 VAL A N 1
ATOM 1702 C CA . VAL A 1 225 ? 3.807 -7.721 -15.687 1.00 89.25 225 VAL A CA 1
ATOM 1703 C C . VAL A 1 225 ? 5.238 -7.396 -15.250 1.00 89.25 225 VAL A C 1
ATOM 1705 O O . VAL A 1 225 ? 5.712 -7.800 -14.179 1.00 89.25 225 VAL A O 1
ATOM 1708 N N . ILE A 1 226 ? 5.924 -6.637 -16.109 1.00 88.94 226 ILE A N 1
ATOM 1709 C CA . ILE A 1 226 ? 7.212 -5.999 -15.828 1.00 88.94 226 ILE A CA 1
ATOM 1710 C C . ILE A 1 226 ? 7.026 -4.487 -15.896 1.00 88.94 226 ILE A C 1
ATOM 1712 O O . ILE A 1 226 ? 6.557 -3.936 -16.886 1.00 88.94 226 ILE A O 1
ATOM 1716 N N . PHE A 1 227 ? 7.440 -3.840 -14.823 1.00 91.88 227 PHE A N 1
ATOM 1717 C CA . PHE A 1 227 ? 7.544 -2.408 -14.633 1.00 91.88 227 PHE A CA 1
ATOM 1718 C C . PHE A 1 227 ? 9.019 -2.018 -14.513 1.00 91.88 227 PHE A C 1
ATOM 1720 O O . PHE A 1 227 ? 9.753 -2.595 -13.712 1.00 91.88 227 PHE A O 1
ATOM 1727 N N . GLY A 1 228 ? 9.468 -1.066 -15.327 1.00 89.56 228 GLY A N 1
ATOM 1728 C CA . GLY A 1 228 ? 10.867 -0.630 -15.341 1.00 89.56 228 GLY A CA 1
ATOM 1729 C C . GLY A 1 228 ? 11.079 0.824 -14.936 1.00 89.56 228 GLY A C 1
ATOM 1730 O O . GLY A 1 228 ? 12.205 1.219 -14.647 1.00 89.56 228 GLY A O 1
ATOM 1731 N N . GLU A 1 229 ? 10.032 1.638 -14.890 1.00 90.38 229 GLU A N 1
ATOM 1732 C CA . GLU A 1 229 ? 10.155 3.086 -14.766 1.00 90.38 229 GLU A CA 1
ATOM 1733 C C . GLU A 1 229 ? 10.452 3.501 -13.320 1.00 90.38 229 GLU A C 1
ATOM 1735 O O . GLU A 1 229 ? 9.556 3.736 -12.514 1.00 90.38 229 GLU A O 1
ATOM 1740 N N . MET A 1 230 ? 11.733 3.668 -12.986 1.00 88.44 230 MET A N 1
ATOM 1741 C CA . MET A 1 230 ? 12.159 4.098 -11.644 1.00 88.44 230 MET A CA 1
ATOM 1742 C C . MET A 1 230 ? 11.501 5.416 -11.200 1.00 88.44 230 MET A C 1
ATOM 1744 O O . MET A 1 230 ? 11.191 5.596 -10.024 1.00 88.44 230 MET A O 1
ATOM 1748 N N . VAL A 1 231 ? 11.227 6.329 -12.138 1.00 91.94 231 VAL A N 1
ATOM 1749 C CA . VAL A 1 231 ? 10.562 7.617 -11.863 1.00 91.94 231 VAL A CA 1
ATOM 1750 C C . VAL A 1 231 ? 9.104 7.429 -11.416 1.00 91.94 231 VAL A C 1
ATOM 1752 O O . VAL A 1 231 ? 8.583 8.229 -10.632 1.00 91.94 231 VAL A O 1
ATOM 1755 N N . ALA A 1 232 ? 8.446 6.347 -11.846 1.00 93.62 232 ALA A N 1
ATOM 1756 C CA . ALA A 1 232 ? 7.090 6.021 -11.417 1.00 93.62 232 ALA A CA 1
ATOM 1757 C C . ALA A 1 232 ? 7.023 5.668 -9.921 1.00 93.62 232 ALA A C 1
ATOM 1759 O O . ALA A 1 232 ? 5.968 5.838 -9.310 1.00 93.62 232 ALA A O 1
ATOM 1760 N N . HIS A 1 233 ? 8.142 5.266 -9.308 1.00 96.31 233 HIS A N 1
ATOM 1761 C CA . HIS A 1 233 ? 8.211 4.983 -7.875 1.00 96.31 233 HIS A CA 1
ATOM 1762 C C . HIS A 1 233 ? 8.171 6.239 -6.989 1.00 96.31 233 HIS A C 1
ATOM 1764 O O . HIS A 1 233 ? 7.834 6.154 -5.807 1.00 96.31 233 HIS A O 1
ATOM 1770 N N . SER A 1 234 ? 8.500 7.421 -7.522 1.00 95.88 234 SER A N 1
ATOM 1771 C CA . SER A 1 234 ? 8.580 8.645 -6.716 1.00 95.88 234 SER A CA 1
ATOM 1772 C C . SER A 1 234 ? 7.244 9.003 -6.056 1.00 95.88 234 SER A C 1
ATOM 1774 O O . SER A 1 234 ? 6.193 9.008 -6.707 1.00 95.88 234 SER A O 1
ATOM 1776 N N . MET A 1 235 ? 7.287 9.416 -4.783 1.00 94.88 235 MET A N 1
ATOM 1777 C CA . MET A 1 235 ? 6.102 9.902 -4.070 1.00 94.88 235 MET A CA 1
ATOM 1778 C C . MET A 1 235 ? 5.490 11.144 -4.740 1.00 94.88 235 MET A C 1
ATOM 1780 O O . MET A 1 235 ? 4.276 11.326 -4.688 1.00 94.88 235 MET A O 1
ATOM 1784 N N . SER A 1 236 ? 6.287 11.961 -5.441 1.00 95.44 236 SER A N 1
ATOM 1785 C CA . SER A 1 236 ? 5.762 13.083 -6.233 1.00 95.44 236 SER A CA 1
ATOM 1786 C C . SER A 1 236 ? 4.853 12.610 -7.374 1.00 95.44 236 SER A C 1
ATOM 1788 O O . SER A 1 236 ? 3.813 13.221 -7.627 1.00 95.44 236 SER A O 1
ATOM 1790 N N . THR A 1 237 ? 5.186 11.486 -8.017 1.00 94.81 237 THR A N 1
ATOM 1791 C CA . THR A 1 237 ? 4.366 10.868 -9.068 1.00 94.81 237 THR A CA 1
ATOM 1792 C C . THR A 1 237 ? 3.071 10.301 -8.490 1.00 94.81 237 THR A C 1
ATOM 1794 O O . THR A 1 237 ? 1.999 10.557 -9.041 1.00 94.81 237 THR A O 1
ATOM 1797 N N . TYR A 1 238 ? 3.148 9.593 -7.354 1.00 96.56 238 TYR A N 1
ATOM 1798 C CA . TYR A 1 238 ? 1.964 9.123 -6.622 1.00 96.56 238 TYR A CA 1
ATOM 1799 C C . TYR A 1 238 ? 1.035 10.281 -6.255 1.00 96.56 238 TYR A C 1
ATOM 1801 O O . TYR A 1 238 ? -0.145 10.258 -6.601 1.00 96.56 238 TYR A O 1
ATOM 1809 N N . LEU A 1 239 ? 1.578 11.318 -5.614 1.00 95.62 239 LEU A N 1
ATOM 1810 C CA . LEU A 1 239 ? 0.821 12.489 -5.188 1.00 95.62 239 LEU A CA 1
ATOM 1811 C C . LEU A 1 239 ? 0.144 13.182 -6.375 1.00 95.62 239 LEU A C 1
ATOM 1813 O O . LEU A 1 239 ? -1.051 13.456 -6.318 1.00 95.62 239 LEU A O 1
ATOM 1817 N N . LYS A 1 240 ? 0.872 13.407 -7.477 1.00 94.50 240 LYS A N 1
ATOM 1818 C CA . LYS A 1 240 ? 0.316 14.016 -8.693 1.00 94.50 240 LYS A CA 1
ATOM 1819 C C . LYS A 1 240 ? -0.865 13.210 -9.240 1.00 94.50 240 LYS A C 1
ATOM 1821 O O . LYS A 1 240 ? -1.915 13.784 -9.519 1.00 94.50 240 LYS A O 1
ATOM 1826 N N . ARG A 1 241 ? -0.708 11.889 -9.386 1.00 94.69 241 ARG A N 1
ATOM 1827 C CA . ARG A 1 241 ? -1.756 11.002 -9.922 1.00 94.69 241 ARG A CA 1
ATOM 1828 C C . ARG A 1 241 ? -2.983 10.951 -9.004 1.00 94.69 241 ARG A C 1
ATOM 1830 O O . ARG A 1 241 ? -4.106 11.025 -9.494 1.00 94.69 241 ARG A O 1
ATOM 1837 N N . ILE A 1 242 ? -2.777 10.889 -7.688 1.00 95.06 242 ILE A N 1
ATOM 1838 C CA . ILE A 1 242 ? -3.858 10.887 -6.691 1.00 95.06 242 ILE A CA 1
ATOM 1839 C C . ILE A 1 242 ? -4.597 12.225 -6.672 1.00 95.06 242 ILE A C 1
ATOM 1841 O O . ILE A 1 242 ? -5.824 12.226 -6.659 1.00 95.06 242 ILE A O 1
ATOM 1845 N N . ASN A 1 243 ? -3.883 13.352 -6.728 1.00 94.44 243 ASN A N 1
ATOM 1846 C CA . ASN A 1 243 ? -4.504 14.676 -6.761 1.00 94.44 243 ASN A CA 1
ATOM 1847 C C . ASN A 1 243 ? -5.406 14.838 -7.986 1.00 94.44 243 ASN A C 1
ATOM 1849 O O . ASN A 1 243 ? -6.533 15.293 -7.840 1.00 94.44 243 ASN A O 1
ATOM 1853 N N . ILE A 1 244 ? -4.962 14.393 -9.167 1.00 92.19 244 ILE A N 1
ATOM 1854 C CA . ILE A 1 244 ? -5.793 14.412 -10.382 1.00 92.19 244 ILE A CA 1
ATOM 1855 C C . ILE A 1 244 ? -7.081 13.604 -10.171 1.00 92.19 244 ILE A C 1
ATOM 1857 O O . ILE A 1 244 ? -8.168 14.094 -10.467 1.00 92.19 244 ILE A O 1
ATOM 1861 N N . LEU A 1 245 ? -6.980 12.390 -9.621 1.00 92.88 245 LEU A N 1
ATOM 1862 C CA . LEU A 1 245 ? -8.150 11.552 -9.342 1.00 92.88 245 LEU A CA 1
ATOM 1863 C C . LEU A 1 245 ? -9.097 12.191 -8.321 1.00 92.88 245 LEU A C 1
ATOM 1865 O O . LEU A 1 245 ? -10.308 12.175 -8.521 1.00 92.88 245 LEU A O 1
ATOM 1869 N N . ALA A 1 246 ? -8.555 12.767 -7.247 1.00 92.50 246 ALA A N 1
ATOM 1870 C CA . ALA A 1 246 ? -9.339 13.434 -6.216 1.00 92.50 246 ALA A CA 1
ATOM 1871 C C . ALA A 1 246 ? -10.059 14.673 -6.769 1.00 92.50 246 ALA A C 1
ATOM 1873 O O . ALA A 1 246 ? -11.253 14.848 -6.534 1.00 92.50 246 ALA A O 1
ATOM 1874 N N . THR A 1 247 ? -9.367 15.501 -7.557 1.00 91.31 247 THR A N 1
ATOM 1875 C CA . THR A 1 247 ? -9.964 16.664 -8.224 1.00 91.31 247 THR A CA 1
ATOM 1876 C C . THR A 1 247 ? -11.059 16.245 -9.201 1.00 91.31 247 THR A C 1
ATOM 1878 O O . THR A 1 247 ? -12.137 16.835 -9.184 1.00 91.31 247 THR A O 1
ATOM 1881 N N . ASN A 1 248 ? -10.837 15.210 -10.015 1.00 88.50 248 ASN A N 1
ATOM 1882 C CA . ASN A 1 248 ? -11.847 14.715 -10.956 1.00 88.50 248 ASN A CA 1
ATOM 1883 C C . ASN A 1 248 ? -13.083 14.162 -10.230 1.00 88.50 248 ASN A C 1
ATOM 1885 O O . ASN A 1 248 ? -14.207 14.463 -10.622 1.00 88.50 248 ASN A O 1
ATOM 1889 N N . ALA A 1 249 ? -12.889 13.439 -9.121 1.00 88.94 249 ALA A N 1
ATOM 1890 C CA . ALA A 1 249 ? -13.985 12.911 -8.311 1.00 88.94 249 ALA A CA 1
ATOM 1891 C C . ALA A 1 249 ? -14.873 14.017 -7.711 1.00 88.94 249 ALA A C 1
ATOM 1893 O O . ALA A 1 249 ? -16.084 13.843 -7.619 1.00 88.94 249 ALA A O 1
ATOM 1894 N N . ILE A 1 250 ? -14.286 15.157 -7.328 1.00 89.44 250 ILE A N 1
ATOM 1895 C CA . ILE A 1 250 ? -15.032 16.311 -6.800 1.00 89.44 250 ILE A CA 1
ATOM 1896 C C . ILE A 1 250 ? -15.693 17.107 -7.933 1.00 89.44 250 ILE A C 1
ATOM 1898 O O . ILE A 1 250 ? -16.815 17.580 -7.785 1.00 89.44 250 ILE A O 1
ATOM 1902 N N . THR A 1 251 ? -15.008 17.256 -9.068 1.00 86.44 251 THR A N 1
ATOM 1903 C CA . THR A 1 251 ? -15.483 18.062 -10.206 1.00 86.44 251 THR A CA 1
ATOM 1904 C C . THR A 1 251 ? -16.422 17.311 -11.158 1.00 86.44 251 THR A C 1
ATOM 1906 O O . THR A 1 251 ? -16.873 17.909 -12.131 1.00 86.44 251 THR A O 1
ATOM 1909 N N . MET A 1 252 ? -16.735 16.037 -10.879 1.00 72.44 252 MET A N 1
ATOM 1910 C CA . MET A 1 252 ? -17.555 15.143 -11.716 1.00 72.44 252 MET A CA 1
ATOM 1911 C C . MET A 1 252 ? -17.110 15.108 -13.194 1.00 72.44 252 MET A C 1
ATOM 1913 O O . MET A 1 252 ? -17.944 15.107 -14.099 1.00 72.44 252 MET A O 1
ATOM 1917 N N . ARG A 1 253 ? -15.793 15.109 -13.440 1.00 51.91 253 ARG A N 1
ATOM 1918 C CA . ARG A 1 253 ? -15.185 15.042 -14.782 1.00 51.91 253 ARG A CA 1
ATOM 1919 C C . ARG A 1 253 ? -14.539 13.697 -15.080 1.00 51.91 253 ARG A C 1
ATOM 1921 O O . ARG A 1 253 ? -14.011 13.066 -14.138 1.00 51.91 253 ARG A O 1
#

Foldseek 3Di:
DQVVVLVVLVVVCVVPVCCLAPEAEQEEAEQSLLVSLVLLLLLCDPDPVSDDSSVVCVVSHQEYEYEYELYAFHAQDAAEDDPDPSHPVYAYEYEYEFQRQRNQDDPVQVVLLVVVVVDPDPDPPDDDPDDDDDDDDDDDDDDDDDDDDDDDDDPPDDDPDPDPPDDDPPPDDDDRDQDADSGFHYGFYWYWYFAQDPDPVPDPPPPVGTDIDIDTDDRVRVSVDRRNRNVSSDVVVVVVSVVSVVVCVVVVD

Secondary structure (DSSP, 8-state):
-HHHHHHHHHHHHHH-GGGGGSEEEEEEEHHHHHHHHHHHHHHT--SGGG-SHHHHGGGG-SEEEEEEESPPP-BSS-------GGGTT--EEEEEETT-SGGG--HHHHHHHHHHHHSPPP-----------PPPPP--------------------PPP------PPTTPPP-PPPPPP--B-SSEEEEEEEEPPP--TT-S----SPEEEEEEE-HHHHHT-----GGGGSHHHHHHHHHHHHHHHHHT-

pLDDT: mean 79.87, std 21.78, range [29.98, 98.38]

Sequence (253 aa):
MIKPVAARLRHLLQEDPSRSRCSLLITGHSAGGAIAALLYSHMLSSSRGADSDLRALAGFFKRIHCITFGSPPISLLPLQKPQTPELRKSLFLSFINEGDPVSRASIAYVQSLLNLYLTPPPMGASSQSRSAQKPMPKSILKNSKAASSSTLAVNDYRPPLPSRSKSAPEGASPRWKVPNATLSNGGKLILLRAVPRKMDYKSTQSGRGDVIQARLVSDEQLRSVIFGEMVAHSMSTYLKRINILATNAITMR

Radius of gyration: 25.18 Å; chains: 1; bounding box: 66×43×75 Å